Protein 3BK3 (pdb70)

InterPro domains:
  IPR001111 TGF-beta, propeptide [PF00688] (49-267)
  IPR001839 Transforming growth factor-beta, C-terminal [PF00019] (295-395)
  IPR001839 Transforming growth factor-beta, C-terminal [PS51362] (279-396)
  IPR001839 Transforming growth factor-beta, C-terminal [SM00204] (296-396)
  IPR015615 Transforming growth factor-beta-like [PTHR11848] (8-396)
  IPR017948 Transforming growth factor beta, conserved site [PS00250] (314-329)
  IPR029034 Cystine-knot cytokine [G3DSA:2.10.90.10] (288-396)
  IPR029034 Cystine-knot cytokine [SSF57501] (290-396)
  IPR047953 Bone morphogenetic protein 2, TGF-beta-like domain [cd19390] (294-396)

B-factor: mean 56.15, std 5.38, range [15.26, 82.43]

Structure (mmCIF, N/CA/C/O backbone):
data_3BK3
#
_entry.id   3BK3
#
_cell.length_a   83.750
_cell.length_b   83.750
_cell.length_c   139.850
_cell.angle_alpha   90.00
_cell.angle_beta   90.00
_cell.angle_gamma   90.00
#
_symmetry.space_group_name_H-M   'I 41'
#
loop_
_entity.id
_entity.type
_entity.pdbx_description
1 polymer 'Bone morphogenetic protein 2'
2 polymer 'Crossveinless 2'
3 water water
#
loop_
_atom_site.group_PDB
_atom_site.id
_atom_site.type_symbol
_atom_site.label_atom_id
_atom_site.label_alt_id
_atom_site.label_comp_id
_atom_site.label_asym_id
_atom_site.label_entity_id
_atom_site.label_seq_id
_atom_site.pdbx_PDB_ins_code
_atom_site.Cartn_x
_atom_site.Cartn_y
_atom_site.Cartn_z
_atom_site.occupancy
_atom_site.B_iso_or_equiv
_atom_site.auth_seq_id
_atom_site.auth_comp_id
_atom_site.auth_asym_id
_atom_site.auth_atom_id
_atom_site.pdbx_PDB_model_num
ATOM 1 N N . LYS A 1 11 ? 23.679 -9.462 47.447 1.00 68.77 11 LYS A N 1
ATOM 2 C CA . LYS A 1 11 ? 23.639 -7.993 47.770 1.00 69.20 11 LYS A CA 1
ATOM 3 C C . LYS A 1 11 ? 25.002 -7.480 48.251 1.00 68.74 11 LYS A C 1
ATOM 4 O O . LYS A 1 11 ? 25.830 -7.091 47.439 1.00 69.15 11 LYS A O 1
ATOM 6 N N . SER A 1 12 ? 25.250 -7.477 49.557 1.00 68.00 12 SER A N 1
ATOM 7 C CA . SER A 1 12 ? 26.534 -6.972 50.045 1.00 67.11 12 SER A CA 1
ATOM 8 C C . SER A 1 12 ? 27.751 -7.789 49.625 1.00 66.13 12 SER A C 1
ATOM 9 O O . SER A 1 12 ? 27.704 -9.021 49.590 1.00 66.43 12 SER A O 1
ATOM 12 N N . SER A 1 13 ? 28.854 -7.100 49.340 1.00 64.51 13 SER A N 1
ATOM 13 C CA . SER A 1 13 ? 30.038 -7.737 48.743 1.00 62.91 13 SER A CA 1
ATOM 14 C C . SER A 1 13 ? 31.094 -8.177 49.749 1.00 61.46 13 SER A C 1
ATOM 15 O O . SER A 1 13 ? 31.165 -7.663 50.842 1.00 61.24 13 SER A O 1
ATOM 18 N N . CYS A 1 14 ? 31.931 -9.126 49.351 1.00 59.96 14 CYS A N 1
ATOM 19 C CA . CYS A 1 14 ? 32.957 -9.694 50.218 1.00 59.19 14 CYS A CA 1
ATOM 20 C C . CYS A 1 14 ? 33.750 -8.647 51.010 1.00 59.16 14 CYS A C 1
ATOM 21 O O . CYS A 1 14 ? 34.156 -7.627 50.483 1.00 59.64 14 CYS A O 1
ATOM 24 N N . LYS A 1 15 ? 33.999 -8.917 52.282 1.00 59.15 15 LYS A N 1
ATOM 25 C CA . LYS A 1 15 ? 34.380 -7.871 53.220 1.00 58.66 15 LYS A CA 1
ATOM 26 C C . LYS A 1 15 ? 34.726 -8.567 54.542 1.00 58.19 15 LYS A C 1
ATOM 27 O O . LYS A 1 15 ? 34.194 -9.627 54.827 1.00 58.40 15 LYS A O 1
ATOM 33 N N . ARG A 1 16 ? 35.621 -7.983 55.337 1.00 57.46 16 ARG A N 1
ATOM 34 C CA . ARG A 1 16 ? 35.856 -8.428 56.704 1.00 56.34 16 ARG A CA 1
ATOM 35 C C . ARG A 1 16 ? 34.766 -7.858 57.614 1.00 55.98 16 ARG A C 1
ATOM 36 O O . ARG A 1 16 ? 34.212 -6.802 57.327 1.00 55.78 16 ARG A O 1
ATOM 44 N N . HIS A 1 17 ? 34.466 -8.557 58.706 1.00 55.56 17 HIS A N 1
ATOM 45 C CA . HIS A 1 17 ? 33.423 -8.150 59.639 1.00 55.47 17 HIS A CA 1
ATOM 46 C C . HIS A 1 17 ? 33.883 -8.368 61.067 1.00 55.23 17 HIS A C 1
ATOM 47 O O . HIS A 1 17 ? 34.624 -9.314 61.334 1.00 55.44 17 HIS A O 1
ATOM 54 N N . PRO A 1 18 ? 33.406 -7.535 62.006 1.00 54.64 18 PRO A N 1
ATOM 55 C CA . PRO A 1 18 ? 33.713 -7.782 63.412 1.00 54.35 18 PRO A CA 1
ATOM 56 C C . PRO A 1 18 ? 33.186 -9.132 63.921 1.00 54.03 18 PRO A C 1
ATOM 57 O O . PRO A 1 18 ? 32.123 -9.612 63.492 1.00 53.81 18 PRO A O 1
ATOM 61 N N . LEU A 1 19 ? 33.952 -9.727 64.829 1.00 53.46 19 LEU A N 1
ATOM 62 C CA . LEU A 1 19 ? 33.511 -10.871 65.599 1.00 52.48 19 LEU A CA 1
ATOM 63 C C . LEU A 1 19 ? 34.437 -11.066 66.786 1.00 52.61 19 LEU A C 1
ATOM 64 O O . LEU A 1 19 ? 35.642 -11.299 66.623 1.00 51.71 19 LEU A O 1
ATOM 69 N N . TYR A 1 20 ? 33.855 -10.999 67.978 1.00 52.30 20 TYR A N 1
ATOM 70 C CA . TYR A 1 20 ? 34.598 -11.299 69.174 1.00 51.97 20 TYR A CA 1
ATOM 71 C C . TYR A 1 20 ? 34.278 -12.721 69.599 1.00 51.70 20 TYR A C 1
ATOM 72 O O . TYR A 1 20 ? 33.122 -13.111 69.675 1.00 52.23 20 TYR A O 1
ATOM 81 N N . VAL A 1 21 ? 35.305 -13.511 69.857 1.00 51.43 21 VAL A N 1
ATOM 82 C CA . VAL A 1 21 ? 35.108 -14.896 70.214 1.00 51.19 21 VAL A CA 1
ATOM 83 C C . VAL A 1 21 ? 35.449 -15.062 71.657 1.00 51.56 21 VAL A C 1
ATOM 84 O O . VAL A 1 21 ? 36.556 -14.706 72.080 1.00 51.78 21 VAL A O 1
ATOM 88 N N . ASP A 1 22 ? 34.507 -15.610 72.418 1.00 51.98 22 ASP A N 1
ATOM 89 C CA . ASP A 1 22 ? 34.656 -15.746 73.876 1.00 52.44 22 ASP A CA 1
ATOM 90 C C . ASP A 1 22 ? 34.798 -17.216 74.269 1.00 52.23 22 ASP A C 1
ATOM 91 O O . ASP A 1 22 ? 33.868 -17.990 74.097 1.00 52.38 22 ASP A O 1
ATOM 96 N N . PHE A 1 23 ? 35.942 -17.605 74.807 1.00 51.98 23 PHE A N 1
ATOM 97 C CA . PHE A 1 23 ? 36.201 -19.024 74.973 1.00 52.32 23 PHE A CA 1
ATOM 98 C C . PHE A 1 23 ? 35.275 -19.783 75.909 1.00 53.39 23 PHE A C 1
ATOM 99 O O . PHE A 1 23 ? 35.024 -20.968 75.700 1.00 53.56 23 PHE A O 1
ATOM 107 N N . SER A 1 24 ? 34.747 -19.115 76.923 1.00 54.58 24 SER A N 1
ATOM 108 C CA . SER A 1 24 ? 33.780 -19.772 77.774 1.00 55.63 24 SER A CA 1
ATOM 109 C C . SER A 1 24 ? 32.569 -20.143 76.997 1.00 56.14 24 SER A C 1
ATOM 110 O O . SER A 1 24 ? 31.944 -21.153 77.280 1.00 56.93 24 SER A O 1
ATOM 113 N N . ASP A 1 25 ? 32.214 -19.313 76.029 1.00 56.82 25 ASP A N 1
ATOM 114 C CA . ASP A 1 25 ? 30.955 -19.489 75.340 1.00 57.41 25 ASP A CA 1
ATOM 115 C C . ASP A 1 25 ? 31.102 -20.623 74.399 1.00 57.69 25 ASP A C 1
ATOM 116 O O . ASP A 1 25 ? 30.135 -21.304 74.080 1.00 58.20 25 ASP A O 1
ATOM 121 N N . VAL A 1 26 ? 32.338 -20.829 73.975 1.00 58.10 26 VAL A N 1
ATOM 122 C CA . VAL A 1 26 ? 32.687 -21.865 73.015 1.00 58.46 26 VAL A CA 1
ATOM 123 C C . VAL A 1 26 ? 33.001 -23.208 73.680 1.00 58.28 26 VAL A C 1
ATOM 124 O O . VAL A 1 26 ? 33.053 -24.235 73.034 1.00 58.26 26 VAL A O 1
ATOM 128 N N . GLY A 1 27 ? 33.191 -23.194 74.984 1.00 58.61 27 GLY A N 1
ATOM 129 C CA . GLY A 1 27 ? 33.407 -24.424 75.720 1.00 59.38 27 GLY A CA 1
ATOM 130 C C . GLY A 1 27 ? 34.869 -24.710 76.013 1.00 59.75 27 GLY A C 1
ATOM 131 O O . GLY A 1 27 ? 35.219 -25.800 76.470 1.00 60.14 27 GLY A O 1
ATOM 132 N N . TRP A 1 28 ? 35.739 -23.742 75.774 1.00 59.50 28 TRP A N 1
ATOM 133 C CA . TRP A 1 28 ? 37.136 -24.044 75.886 1.00 59.56 28 TRP A CA 1
ATOM 134 C C . TRP A 1 28 ? 37.775 -23.543 77.151 1.00 60.32 28 TRP A C 1
ATOM 135 O O . TRP A 1 28 ? 38.916 -23.898 77.428 1.00 61.02 28 TRP A O 1
ATOM 146 N N . ASN A 1 29 ? 37.070 -22.722 77.927 1.00 60.90 29 ASN A N 1
ATOM 147 C CA . ASN A 1 29 ? 37.658 -22.150 79.152 1.00 60.82 29 ASN A CA 1
ATOM 148 C C . ASN A 1 29 ? 38.434 -23.188 79.954 1.00 60.95 29 ASN A C 1
ATOM 149 O O . ASN A 1 29 ? 39.400 -22.857 80.629 1.00 61.70 29 ASN A O 1
ATOM 154 N N . ASP A 1 30 ? 38.029 -24.449 79.868 1.00 60.86 30 ASP A N 1
ATOM 155 C CA . ASP A 1 30 ? 38.615 -25.477 80.717 1.00 60.85 30 ASP A CA 1
ATOM 156 C C . ASP A 1 30 ? 39.997 -25.965 80.283 1.00 60.37 30 ASP A C 1
ATOM 157 O O . ASP A 1 30 ? 40.659 -26.669 81.047 1.00 60.60 30 ASP A O 1
ATOM 162 N N . TRP A 1 31 ? 40.438 -25.630 79.075 1.00 59.66 31 TRP A N 1
ATOM 163 C CA . TRP A 1 31 ? 41.817 -25.964 78.691 1.00 59.41 31 TRP A CA 1
ATOM 164 C C . TRP A 1 31 ? 42.633 -24.744 78.282 1.00 58.63 31 TRP A C 1
ATOM 165 O O . TRP A 1 31 ? 43.850 -24.791 78.218 1.00 58.76 31 TRP A O 1
ATOM 176 N N . ILE A 1 32 ? 41.957 -23.644 78.025 1.00 57.82 32 ILE A N 1
ATOM 177 C CA . ILE A 1 32 ? 42.644 -22.417 77.718 1.00 57.12 32 ILE A CA 1
ATOM 178 C C . ILE A 1 32 ? 42.527 -21.534 78.933 1.00 56.81 32 ILE A C 1
ATOM 179 O O . ILE A 1 32 ? 41.442 -21.114 79.299 1.00 56.99 32 ILE A O 1
ATOM 184 N N . VAL A 1 33 ? 43.646 -21.254 79.571 1.00 56.36 33 VAL A N 1
ATOM 185 C CA . VAL A 1 33 ? 43.603 -20.462 80.774 1.00 55.84 33 VAL A CA 1
ATOM 186 C C . VAL A 1 33 ? 43.642 -18.972 80.428 1.00 55.35 33 VAL A C 1
ATOM 187 O O . VAL A 1 33 ? 43.171 -18.150 81.189 1.00 54.94 33 VAL A O 1
ATOM 191 N N . ALA A 1 34 ? 44.177 -18.634 79.261 1.00 55.09 34 ALA A N 1
ATOM 192 C CA . ALA A 1 34 ? 44.283 -17.243 78.844 1.00 54.84 34 ALA A CA 1
ATOM 193 C C . ALA A 1 34 ? 44.616 -17.193 77.382 1.00 54.78 34 ALA A C 1
ATOM 194 O O . ALA A 1 34 ? 45.424 -17.989 76.932 1.00 54.80 34 ALA A O 1
ATOM 196 N N . PRO A 1 35 ? 44.032 -16.239 76.636 1.00 54.81 35 PRO A N 1
ATOM 197 C CA . PRO A 1 35 ? 43.136 -15.160 77.041 1.00 54.92 35 PRO A CA 1
ATOM 198 C C . PRO A 1 35 ? 41.727 -15.667 77.242 1.00 55.02 35 PRO A C 1
ATOM 199 O O . PRO A 1 35 ? 41.430 -16.808 76.888 1.00 55.80 35 PRO A O 1
ATOM 203 N N . PRO A 1 36 ? 40.849 -14.833 77.814 1.00 54.67 36 PRO A N 1
ATOM 204 C CA . PRO A 1 36 ? 39.472 -15.285 77.972 1.00 54.38 36 PRO A CA 1
ATOM 205 C C . PRO A 1 36 ? 38.720 -15.282 76.639 1.00 54.47 36 PRO A C 1
ATOM 206 O O . PRO A 1 36 ? 37.635 -15.858 76.559 1.00 54.94 36 PRO A O 1
ATOM 210 N N . GLY A 1 37 ? 39.297 -14.637 75.620 1.00 54.14 37 GLY A N 1
ATOM 211 C CA . GLY A 1 37 ? 38.708 -14.536 74.286 1.00 54.11 37 GLY A CA 1
ATOM 212 C C . GLY A 1 37 ? 39.562 -13.659 73.379 1.00 54.55 37 GLY A C 1
ATOM 213 O O . GLY A 1 37 ? 40.668 -13.256 73.757 1.00 54.71 37 GLY A O 1
ATOM 214 N N . TYR A 1 38 ? 39.073 -13.360 72.175 1.00 54.53 38 TYR A N 1
ATOM 215 C CA . TYR A 1 38 ? 39.797 -12.461 71.265 1.00 54.34 38 TYR A CA 1
ATOM 216 C C . TYR A 1 38 ? 38.966 -12.099 70.032 1.00 54.57 38 TYR A C 1
ATOM 217 O O . TYR A 1 38 ? 37.985 -12.751 69.711 1.00 55.24 38 TYR A O 1
ATOM 226 N N . HIS A 1 39 ? 39.395 -11.055 69.337 1.00 54.65 39 HIS A N 1
ATOM 227 C CA . HIS A 1 39 ? 38.750 -10.566 68.144 1.00 54.04 39 HIS A CA 1
ATOM 228 C C . HIS A 1 39 ? 39.226 -11.335 66.932 1.00 54.14 39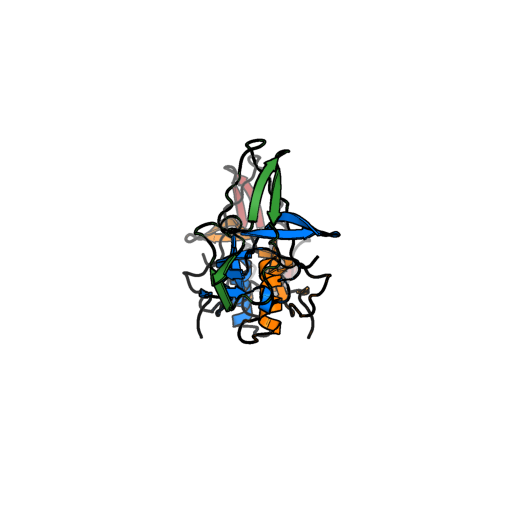 HIS A C 1
ATOM 229 O O . HIS A 1 39 ? 40.236 -11.006 66.340 1.00 54.75 39 HIS A O 1
ATOM 236 N N . ALA A 1 40 ? 38.463 -12.341 66.541 1.00 54.33 40 ALA A N 1
ATOM 237 C CA . ALA A 1 40 ? 38.797 -13.146 65.386 1.00 53.97 40 ALA A CA 1
ATOM 238 C C . ALA A 1 40 ? 38.395 -12.497 64.086 1.00 53.77 40 ALA A C 1
ATOM 239 O O . ALA A 1 40 ? 38.996 -12.772 63.061 1.00 54.03 40 ALA A O 1
ATOM 241 N N . MET A 1 41 ? 37.347 -11.679 64.106 1.00 53.40 41 MET A N 1
ATOM 242 C CA . MET A 1 41 ? 36.754 -11.196 62.863 1.00 52.92 41 MET A CA 1
ATOM 243 C C . MET A 1 41 ? 36.353 -12.364 61.942 1.00 53.29 41 MET A C 1
ATOM 244 O O . MET A 1 41 ? 36.678 -13.525 62.200 1.00 53.50 41 MET A O 1
ATOM 249 N N . TYR A 1 42 ? 35.620 -12.057 60.877 1.00 53.69 42 TYR A N 1
ATOM 250 C CA . TYR A 1 42 ? 35.314 -13.046 59.851 1.00 53.63 42 TYR A CA 1
ATOM 251 C C . TYR A 1 42 ? 35.006 -12.412 58.504 1.00 54.92 42 TYR A C 1
ATOM 252 O O . TYR A 1 42 ? 34.951 -11.189 58.379 1.00 55.62 42 TYR A O 1
ATOM 261 N N . CYS A 1 43 ? 34.824 -13.261 57.500 1.00 55.74 43 CYS A N 1
ATOM 262 C CA . CYS A 1 43 ? 34.634 -12.827 56.147 1.00 56.37 43 CYS A CA 1
ATOM 263 C C . CYS A 1 43 ? 33.246 -13.204 55.712 1.00 57.74 43 CYS A C 1
ATOM 264 O O . CYS A 1 43 ? 32.786 -14.323 55.942 1.00 57.95 43 CYS A O 1
ATOM 267 N N . HIS A 1 44 ? 32.576 -12.254 55.075 1.00 59.31 44 HIS A N 1
ATOM 268 C CA . HIS A 1 44 ? 31.300 -12.504 54.482 1.00 60.07 44 HIS A CA 1
ATOM 269 C C . HIS A 1 44 ? 31.012 -11.525 53.348 1.00 59.90 44 HIS A C 1
ATOM 270 O O . HIS A 1 44 ? 31.451 -10.370 53.369 1.00 59.30 44 HIS A O 1
ATOM 277 N N . GLY A 1 45 ? 30.260 -12.013 52.359 1.00 59.69 45 GLY A N 1
ATOM 278 C CA . GLY A 1 45 ? 29.760 -11.193 51.261 1.00 59.07 45 GLY A CA 1
ATOM 279 C C . GLY A 1 45 ? 29.871 -11.882 49.916 1.00 58.67 45 GLY A C 1
ATOM 280 O O . GLY A 1 45 ? 30.560 -12.875 49.767 1.00 58.24 45 GLY A O 1
ATOM 281 N N . GLU A 1 46 ? 29.206 -11.332 48.919 1.00 58.76 46 GLU A N 1
ATOM 282 C CA . GLU A 1 46 ? 29.133 -11.992 47.631 1.00 59.10 46 GLU A CA 1
ATOM 283 C C . GLU A 1 46 ? 30.428 -11.779 46.884 1.00 58.87 46 GLU A C 1
ATOM 284 O O . GLU A 1 46 ? 31.111 -10.794 47.129 1.00 59.22 46 GLU A O 1
ATOM 290 N N . CYS A 1 47 ? 30.781 -12.725 46.014 1.00 58.45 47 CYS A N 1
ATOM 291 C CA . CYS A 1 47 ? 31.853 -12.539 45.038 1.00 57.67 47 CYS A CA 1
ATOM 292 C C . CYS A 1 47 ? 31.156 -12.417 43.686 1.00 57.03 47 CYS A C 1
ATOM 293 O O . CYS A 1 47 ? 30.719 -13.416 43.122 1.00 57.64 47 CYS A O 1
ATOM 296 N N . PRO A 1 48 ? 31.002 -11.180 43.190 1.00 55.95 48 PRO A N 1
ATOM 297 C CA . PRO A 1 48 ? 29.966 -10.927 42.222 1.00 55.05 48 PRO A CA 1
ATOM 298 C C . PRO A 1 48 ? 30.386 -11.057 40.787 1.00 54.63 48 PRO A C 1
ATOM 299 O O . PRO A 1 48 ? 31.555 -11.296 40.470 1.00 54.57 48 PRO A O 1
ATOM 303 N N . PHE A 1 49 ? 29.388 -10.911 39.928 1.00 53.90 49 PHE A N 1
ATOM 304 C CA . PHE A 1 49 ? 29.614 -10.766 38.529 1.00 52.99 49 PHE A CA 1
ATOM 305 C C . PHE A 1 49 ? 28.715 -9.662 38.083 1.00 52.69 49 PHE A C 1
ATOM 306 O O . PHE A 1 49 ? 27.527 -9.718 38.328 1.00 53.31 49 PHE A O 1
ATOM 314 N N . PRO A 1 50 ? 29.263 -8.642 37.429 1.00 52.31 50 PRO A N 1
ATOM 315 C CA . PRO A 1 50 ? 30.640 -8.372 37.055 1.00 52.49 50 PRO A CA 1
ATOM 316 C C . PRO A 1 50 ? 31.638 -8.466 38.198 1.00 52.93 50 PRO A C 1
ATOM 317 O O . PRO A 1 50 ? 31.318 -8.155 39.340 1.00 52.88 50 PRO A O 1
ATOM 321 N N . LEU A 1 51 ? 32.854 -8.888 37.886 1.00 53.66 51 LEU A N 1
ATOM 322 C CA . LEU A 1 51 ? 33.888 -8.876 38.887 1.00 53.97 51 LEU A CA 1
ATOM 323 C C . LEU A 1 51 ? 33.970 -7.482 39.433 1.00 54.56 51 LEU A C 1
ATOM 324 O O . LEU A 1 51 ? 33.672 -6.506 38.727 1.00 54.26 51 LEU A O 1
ATOM 329 N N . ALA A 1 52 ? 34.375 -7.399 40.698 1.00 55.47 52 ALA A N 1
ATOM 330 C CA . ALA A 1 52 ? 34.620 -6.122 41.353 1.00 56.06 52 ALA A CA 1
ATOM 331 C C . ALA A 1 52 ? 36.109 -5.890 41.385 1.00 56.64 52 ALA A C 1
ATOM 332 O O . ALA A 1 52 ? 36.834 -6.655 42.009 1.00 56.73 52 ALA A O 1
ATOM 334 N N . ASP A 1 53 ? 36.558 -4.825 40.733 1.00 57.21 53 ASP A N 1
ATOM 335 C CA . ASP A 1 53 ? 37.973 -4.559 40.631 1.00 57.75 53 ASP A CA 1
ATOM 336 C C . ASP A 1 53 ? 38.702 -4.573 41.969 1.00 57.63 53 ASP A C 1
ATOM 337 O O . ASP A 1 53 ? 39.835 -5.022 42.038 1.00 58.11 53 ASP A O 1
ATOM 342 N N . HIS A 1 54 ? 38.067 -4.099 43.034 1.00 57.12 54 HIS A N 1
ATOM 343 C CA . HIS A 1 54 ? 38.764 -3.981 44.311 1.00 57.07 54 HIS A CA 1
ATOM 344 C C . HIS A 1 54 ? 38.936 -5.292 45.096 1.00 56.88 54 HIS A C 1
ATOM 345 O O . HIS A 1 54 ? 39.574 -5.309 46.150 1.00 57.36 54 HIS A O 1
ATOM 352 N N . LEU A 1 55 ? 38.371 -6.384 44.609 1.00 56.09 55 LEU A N 1
ATOM 353 C CA . LEU A 1 55 ? 38.369 -7.613 45.374 1.00 55.27 55 LEU A CA 1
ATOM 354 C C . LEU A 1 55 ? 39.513 -8.512 44.951 1.00 55.11 55 LEU A C 1
ATOM 355 O O . LEU A 1 55 ? 39.795 -8.628 43.777 1.00 55.33 55 LEU A O 1
ATOM 360 N N . ASN A 1 56 ? 40.146 -9.172 45.910 1.00 55.01 56 ASN A N 1
ATOM 361 C CA . ASN A 1 56 ? 41.247 -10.092 45.651 1.00 54.90 56 ASN A CA 1
ATOM 362 C C . ASN A 1 56 ? 40.728 -11.465 45.237 1.00 54.83 56 ASN A C 1
ATOM 363 O O . ASN A 1 56 ? 40.102 -12.143 46.038 1.00 55.68 56 ASN A O 1
ATOM 368 N N . SER A 1 57 ? 40.969 -11.901 44.006 1.00 54.24 57 SER A N 1
ATOM 369 C CA . SER A 1 57 ? 40.518 -13.232 43.606 1.00 53.78 57 SER A CA 1
ATOM 370 C C . SER A 1 57 ? 41.581 -13.979 42.847 1.00 52.98 57 SER A C 1
ATOM 371 O O . SER A 1 57 ? 42.238 -13.414 42.022 1.00 53.16 57 SER A O 1
ATOM 374 N N . THR A 1 58 ? 41.728 -15.268 43.096 1.00 52.60 58 THR A N 1
ATOM 375 C CA . THR A 1 58 ? 42.659 -16.073 42.333 1.00 52.10 58 THR A CA 1
ATOM 376 C C . THR A 1 58 ? 42.128 -16.242 40.927 1.00 51.91 58 THR A C 1
ATOM 377 O O . THR A 1 58 ? 40.936 -16.048 40.672 1.00 51.99 58 THR A O 1
ATOM 381 N N . ASN A 1 59 ? 43.006 -16.620 40.013 1.00 51.22 59 ASN A N 1
ATOM 382 C CA . ASN A 1 59 ? 42.574 -16.932 38.679 1.00 50.85 59 ASN A CA 1
ATOM 383 C C . ASN A 1 59 ? 41.407 -17.906 38.741 1.00 51.07 59 ASN A C 1
ATOM 384 O O . ASN A 1 59 ? 40.295 -17.646 38.216 1.00 51.01 59 ASN A O 1
ATOM 389 N N . HIS A 1 60 ? 41.628 -19.025 39.415 1.00 50.50 60 HIS A N 1
ATOM 390 C CA . HIS A 1 60 ? 40.561 -19.987 39.467 1.00 49.97 60 HIS A CA 1
ATOM 391 C C . HIS A 1 60 ? 39.249 -19.341 39.874 1.00 49.56 60 HIS A C 1
ATOM 392 O O . HIS A 1 60 ? 38.213 -19.694 39.344 1.00 50.51 60 HIS A O 1
ATOM 399 N N . ALA A 1 61 ? 39.276 -18.400 40.811 1.00 49.23 61 ALA A N 1
ATOM 400 C CA . ALA A 1 61 ? 38.030 -17.790 41.300 1.00 48.84 61 ALA A CA 1
ATOM 401 C C . ALA A 1 61 ? 37.362 -17.026 40.189 1.00 49.17 61 ALA A C 1
ATOM 402 O O . ALA A 1 61 ? 36.138 -17.037 40.082 1.00 49.43 61 ALA A O 1
ATOM 404 N N . ILE A 1 62 ? 38.173 -16.350 39.370 1.00 48.45 62 ILE A N 1
ATOM 405 C CA . ILE A 1 62 ? 37.661 -15.602 38.257 1.00 47.43 62 ILE A CA 1
ATOM 406 C C . ILE A 1 62 ? 37.062 -16.592 37.286 1.00 47.81 62 ILE A C 1
ATOM 407 O O . ILE A 1 62 ? 35.909 -16.469 36.883 1.00 48.35 62 ILE A O 1
ATOM 412 N N . VAL A 1 63 ? 37.812 -17.612 36.930 1.00 47.79 63 VAL A N 1
ATOM 413 C CA . VAL A 1 63 ? 37.230 -18.587 36.035 1.00 47.95 63 VAL A CA 1
ATOM 414 C C . VAL A 1 63 ? 35.903 -19.056 36.620 1.00 48.70 63 VAL A C 1
ATOM 415 O O . VAL A 1 63 ? 34.906 -19.142 35.929 1.00 49.31 63 VAL A O 1
ATOM 419 N N . GLN A 1 64 ? 35.865 -19.356 37.903 1.00 49.55 64 GLN A N 1
ATOM 420 C CA . GLN A 1 64 ? 34.665 -19.967 38.417 1.00 50.63 64 GLN A CA 1
ATOM 421 C C . GLN A 1 64 ? 33.486 -18.991 38.430 1.00 50.81 64 GLN A C 1
ATOM 422 O O . GLN A 1 64 ? 32.352 -19.397 38.225 1.00 51.91 64 GLN A O 1
ATOM 428 N N . THR A 1 65 ? 33.749 -17.712 38.643 1.00 49.99 65 THR A N 1
ATOM 429 C CA . THR A 1 65 ? 32.710 -16.714 38.578 1.00 49.95 65 THR A CA 1
ATOM 430 C C . THR A 1 65 ? 32.055 -16.716 37.201 1.00 50.21 65 THR A C 1
ATOM 431 O O . THR A 1 65 ? 30.829 -16.710 37.059 1.00 50.39 65 THR A O 1
ATOM 435 N N . LEU A 1 66 ? 32.890 -16.726 36.176 1.00 50.68 66 LEU A N 1
ATOM 436 C CA . LEU A 1 66 ? 32.404 -16.795 34.803 1.00 50.56 66 LEU A CA 1
ATOM 437 C C . LEU A 1 66 ? 31.596 -18.018 34.522 1.00 50.43 66 LEU A C 1
ATOM 438 O O . LEU A 1 66 ? 30.571 -17.914 33.885 1.00 50.92 66 LEU A O 1
ATOM 443 N N . VAL A 1 67 ? 32.027 -19.173 35.015 1.00 50.44 67 VAL A N 1
ATOM 444 C CA . VAL A 1 67 ? 31.257 -20.390 34.791 1.00 50.57 67 VAL A CA 1
ATOM 445 C C . VAL A 1 67 ? 29.910 -20.304 35.454 1.00 50.88 67 VAL A C 1
ATOM 446 O O . VAL A 1 67 ? 28.915 -20.777 34.929 1.00 50.88 67 VAL A O 1
ATOM 450 N N . ASN A 1 68 ? 29.890 -19.684 36.618 1.00 51.40 68 ASN A N 1
ATOM 451 C CA . ASN A 1 68 ? 28.681 -19.568 37.386 1.00 51.82 68 ASN A CA 1
ATOM 452 C C . ASN A 1 68 ? 27.675 -18.726 36.670 1.00 51.85 68 ASN A C 1
ATOM 453 O O . ASN A 1 68 ? 26.467 -18.877 36.867 1.00 52.24 68 ASN A O 1
ATOM 458 N N . SER A 1 69 ? 28.177 -17.812 35.859 1.00 52.17 69 SER A N 1
ATOM 459 C CA . SER A 1 69 ? 27.336 -16.790 35.283 1.00 52.77 69 SER A CA 1
ATOM 460 C C . SER A 1 69 ? 26.464 -17.397 34.224 1.00 53.54 69 SER A C 1
ATOM 461 O O . SER A 1 69 ? 25.448 -16.826 33.871 1.00 53.90 69 SER A O 1
ATOM 464 N N . VAL A 1 70 ? 26.878 -18.554 33.705 1.00 54.44 70 VAL A N 1
ATOM 465 C CA . VAL A 1 70 ? 26.070 -19.311 32.755 1.00 54.75 70 VAL A CA 1
ATOM 466 C C . VAL A 1 70 ? 25.649 -20.702 33.241 1.00 55.32 70 VAL A C 1
ATOM 467 O O . VAL A 1 70 ? 24.666 -21.228 32.764 1.00 56.76 70 VAL A O 1
ATOM 471 N N . ASN A 1 71 ? 26.371 -21.325 34.160 1.00 55.39 71 ASN A N 1
ATOM 472 C CA . ASN A 1 71 ? 25.890 -22.592 34.702 1.00 55.75 7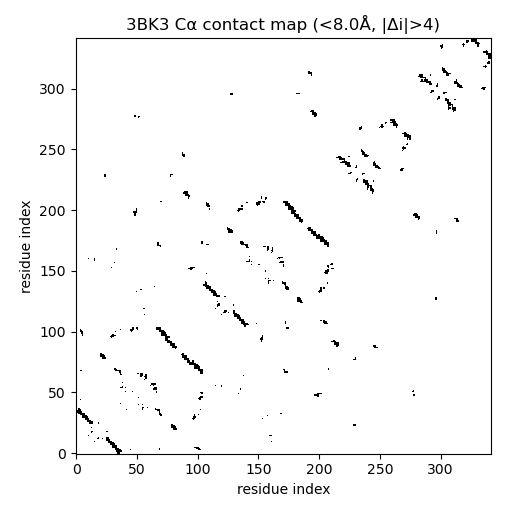1 ASN A CA 1
ATOM 473 C C . ASN A 1 71 ? 25.713 -22.529 36.193 1.00 56.22 71 ASN A C 1
ATOM 474 O O . ASN A 1 71 ? 26.655 -22.765 36.927 1.00 56.67 71 ASN A O 1
ATOM 479 N N . SER A 1 72 ? 24.523 -22.228 36.670 1.00 56.66 72 SER A N 1
ATOM 480 C CA . SER A 1 72 ? 24.447 -21.825 38.060 1.00 57.11 72 SER A CA 1
ATOM 481 C C . SER A 1 72 ? 24.413 -22.995 39.011 1.00 57.37 72 SER A C 1
ATOM 482 O O . SER A 1 72 ? 24.156 -22.800 40.185 1.00 57.85 72 SER A O 1
ATOM 485 N N . LYS A 1 73 ? 24.642 -24.213 38.527 1.00 57.12 73 LYS A N 1
ATOM 486 C CA . LYS A 1 73 ? 24.836 -25.330 39.435 1.00 56.22 73 LYS A CA 1
ATOM 487 C C . LYS A 1 73 ? 26.293 -25.345 39.864 1.00 56.34 73 LYS A C 1
ATOM 488 O O . LYS A 1 73 ? 26.709 -26.202 40.621 1.00 57.32 73 LYS A O 1
ATOM 494 N N . ILE A 1 74 ? 27.076 -24.413 39.351 1.00 55.81 74 ILE A N 1
ATOM 495 C CA . ILE A 1 74 ? 28.433 -24.221 39.797 1.00 56.10 74 ILE A CA 1
ATOM 496 C C . ILE A 1 74 ? 28.459 -22.934 40.653 1.00 56.78 74 ILE A C 1
ATOM 497 O O . ILE A 1 74 ? 28.143 -21.833 40.174 1.00 57.11 74 ILE A O 1
ATOM 502 N N . PRO A 1 75 ? 28.833 -23.061 41.928 1.00 56.71 75 PRO A N 1
ATOM 503 C CA . PRO A 1 75 ? 28.711 -21.944 42.863 1.00 56.50 75 PRO A CA 1
ATOM 504 C C . PRO A 1 75 ? 29.635 -20.777 42.549 1.00 56.75 75 PRO A C 1
ATOM 505 O O . PRO A 1 75 ? 30.660 -20.958 41.907 1.00 57.00 75 PRO A O 1
ATOM 509 N N . LYS A 1 76 ? 29.275 -19.582 43.005 1.00 57.08 76 LYS A N 1
ATOM 510 C CA . LYS A 1 76 ? 30.169 -18.445 42.903 1.00 57.17 76 LYS A CA 1
ATOM 511 C C . LYS A 1 76 ? 31.360 -18.723 43.783 1.00 56.80 76 LYS A C 1
ATOM 512 O O . LYS A 1 76 ? 31.324 -19.602 44.606 1.00 57.54 76 LYS A O 1
ATOM 518 N N . ALA A 1 77 ? 32.422 -17.962 43.635 1.00 56.45 77 ALA A N 1
ATOM 519 C CA . ALA A 1 77 ? 33.548 -18.155 44.503 1.00 56.29 77 ALA A CA 1
ATOM 520 C C . ALA A 1 77 ? 33.156 -17.746 45.914 1.00 56.08 77 ALA A C 1
ATOM 521 O O . ALA A 1 77 ? 32.242 -16.970 46.130 1.00 55.94 77 ALA A O 1
ATOM 523 N N . CYS A 1 78 ? 33.870 -18.271 46.881 1.00 56.18 78 CYS A N 1
ATOM 524 C CA . CYS A 1 78 ? 33.520 -18.035 48.242 1.00 56.33 78 CYS A CA 1
ATOM 525 C C . CYS A 1 78 ? 34.355 -16.931 48.839 1.00 55.87 78 CYS A C 1
ATOM 526 O O . CYS A 1 78 ? 35.513 -16.804 48.485 1.00 56.50 78 CYS A O 1
ATOM 529 N N . CYS A 1 79 ? 33.784 -16.142 49.744 1.00 55.38 79 CYS A N 1
ATOM 530 C CA . CYS A 1 79 ? 34.525 -15.083 50.418 1.00 54.98 79 CYS A CA 1
ATOM 531 C C . CYS A 1 79 ? 35.153 -15.626 51.689 1.00 55.10 79 CYS A C 1
ATOM 532 O O . CYS A 1 79 ? 34.457 -15.958 52.637 1.00 55.90 79 CYS A O 1
ATOM 535 N N . VAL A 1 80 ? 36.469 -15.739 51.728 1.00 54.66 80 VAL A N 1
ATOM 536 C CA . VAL A 1 80 ? 37.111 -16.392 52.845 1.00 54.19 80 VAL A CA 1
ATOM 537 C C . VAL A 1 80 ? 38.318 -15.586 53.288 1.00 55.06 80 VAL A C 1
ATOM 538 O O . VAL A 1 80 ? 38.781 -14.685 52.582 1.00 55.52 80 VAL A O 1
ATOM 542 N N . PRO A 1 81 ? 38.859 -15.909 54.461 1.00 55.35 81 PRO A N 1
ATOM 543 C CA . PRO A 1 81 ? 40.060 -15.243 54.918 1.00 55.66 81 PRO A CA 1
ATOM 544 C C . PRO A 1 81 ? 41.233 -15.509 54.005 1.00 55.94 81 PRO A C 1
ATOM 545 O O . PRO A 1 81 ? 41.437 -16.626 53.572 1.00 55.76 81 PRO A O 1
ATOM 549 N N . THR A 1 82 ? 42.040 -14.476 53.818 1.00 56.56 82 THR A N 1
ATOM 550 C CA . THR A 1 82 ? 43.025 -14.395 52.784 1.00 56.93 82 THR A CA 1
ATOM 551 C C . THR A 1 82 ? 44.392 -13.912 53.335 1.00 58.04 82 THR A C 1
ATOM 552 O O . THR A 1 82 ? 45.459 -14.221 52.790 1.00 58.46 82 THR A O 1
ATOM 556 N N . GLU A 1 83 ? 44.351 -13.159 54.425 1.00 58.37 83 GLU A N 1
ATOM 557 C CA . GLU A 1 83 ? 45.514 -12.935 55.255 1.00 58.83 83 GLU A CA 1
ATOM 558 C C . GLU A 1 83 ? 45.065 -13.129 56.690 1.00 58.51 83 GLU A C 1
ATOM 559 O O . GLU A 1 83 ? 44.087 -12.532 57.114 1.00 58.44 83 GLU A O 1
ATOM 565 N N . LEU A 1 84 ? 45.767 -13.974 57.433 1.00 58.23 84 LEU A N 1
ATOM 566 C CA . LEU A 1 84 ? 45.449 -14.206 58.832 1.00 57.79 84 LEU A CA 1
ATOM 567 C C . LEU A 1 84 ? 46.648 -13.877 59.682 1.00 57.84 84 LEU A C 1
ATOM 568 O O . LEU A 1 84 ? 47.751 -13.735 59.161 1.00 58.68 84 LEU A O 1
ATOM 573 N N . SER A 1 85 ? 46.455 -13.757 60.987 1.00 57.41 85 SER A N 1
ATOM 574 C CA . SER A 1 85 ? 47.588 -13.609 61.876 1.00 57.36 85 SER A CA 1
ATOM 575 C C . SER A 1 85 ? 47.430 -14.509 63.114 1.00 57.14 85 SER A C 1
ATOM 576 O O . SER A 1 85 ? 46.342 -15.016 63.371 1.00 57.42 85 SER A O 1
ATOM 579 N N . ALA A 1 86 ? 48.516 -14.698 63.868 1.00 56.79 86 ALA A N 1
ATOM 580 C CA . ALA A 1 86 ? 48.569 -15.595 65.028 1.00 56.17 86 ALA A CA 1
ATOM 581 C C . ALA A 1 86 ? 48.223 -14.935 66.354 1.00 56.07 86 ALA A C 1
ATOM 582 O O . ALA A 1 86 ? 48.311 -13.721 66.491 1.00 56.53 86 ALA A O 1
ATOM 584 N N . ILE A 1 87 ? 47.838 -15.731 67.347 1.00 55.68 87 ILE A N 1
ATOM 585 C CA . ILE A 1 87 ? 47.812 -15.218 68.717 1.00 55.08 87 ILE A CA 1
ATOM 586 C C . ILE A 1 87 ? 48.416 -16.243 69.647 1.00 55.28 87 ILE A C 1
ATOM 587 O O . ILE A 1 87 ? 48.505 -17.419 69.280 1.00 55.41 87 ILE A O 1
ATOM 592 N N . SER A 1 88 ? 48.836 -15.792 70.836 1.00 54.87 88 SER A N 1
ATOM 593 C CA . SER A 1 88 ? 49.340 -16.683 71.874 1.00 54.70 88 SER A CA 1
ATOM 594 C C . SER A 1 88 ? 48.228 -17.105 72.804 1.00 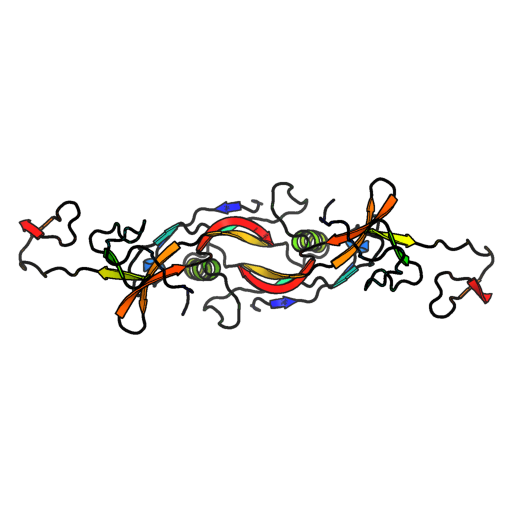54.12 88 SER A C 1
ATOM 595 O O . SER A 1 88 ? 47.369 -16.295 73.174 1.00 54.39 88 SER A O 1
ATOM 598 N N . MET A 1 89 ? 48.247 -18.364 73.206 1.00 53.29 89 MET A N 1
ATOM 599 C CA . MET A 1 89 ? 47.302 -18.812 74.200 1.00 52.48 89 MET A CA 1
ATOM 600 C C . MET A 1 89 ? 48.040 -19.629 75.261 1.00 53.86 89 MET A C 1
ATOM 601 O O . MET A 1 89 ? 49.076 -20.220 74.992 1.00 54.21 89 MET A O 1
ATOM 606 N N . LEU A 1 90 ? 47.512 -19.652 76.474 1.00 54.51 90 LEU A N 1
ATOM 607 C CA . LEU A 1 90 ? 48.105 -20.418 77.546 1.00 55.27 90 LEU A CA 1
ATOM 608 C C . LEU A 1 90 ? 47.149 -21.545 77.896 1.00 56.17 90 LEU A C 1
ATOM 609 O O . LEU A 1 90 ? 46.077 -21.288 78.460 1.00 56.51 90 LEU A O 1
ATOM 614 N N . MET A 1 91 ? 47.535 -22.782 77.567 1.00 56.91 91 MET A N 1
ATOM 615 C CA . MET A 1 91 ? 46.643 -23.949 77.639 1.00 57.60 91 MET A CA 1
ATOM 616 C C . MET A 1 91 ? 47.119 -25.016 78.617 1.00 58.00 91 MET A C 1
ATOM 617 O O . MET A 1 91 ? 48.269 -24.992 79.025 1.00 58.05 91 MET A O 1
ATOM 622 N N . LEU A 1 92 ? 46.232 -25.948 78.983 1.00 59.03 92 LEU A N 1
ATOM 623 C CA . LEU A 1 92 ? 46.585 -27.110 79.839 1.00 60.04 92 LEU A CA 1
ATOM 624 C C . LEU A 1 92 ? 46.763 -28.442 79.072 1.00 61.19 92 LEU A C 1
ATOM 625 O O . LEU A 1 92 ? 45.822 -28.971 78.479 1.00 61.45 92 LEU A O 1
ATOM 630 N N . ASP A 1 93 ? 47.974 -28.990 79.114 1.00 62.56 93 ASP A N 1
ATOM 631 C CA . ASP A 1 93 ? 48.322 -30.210 78.383 1.00 63.65 93 ASP A CA 1
ATOM 632 C C . ASP A 1 93 ? 47.662 -31.444 78.984 1.00 64.60 93 ASP A C 1
ATOM 633 O O . ASP A 1 93 ? 46.931 -31.349 79.975 1.00 64.57 93 ASP A O 1
ATOM 638 N N . GLU A 1 94 ? 47.955 -32.599 78.382 1.00 65.78 94 GLU A N 1
ATOM 639 C CA . GLU A 1 94 ? 47.584 -33.908 78.920 1.00 66.81 94 GLU A CA 1
ATOM 640 C C . GLU A 1 94 ? 47.322 -33.875 80.427 1.00 67.14 94 GLU A C 1
ATOM 641 O O . GLU A 1 94 ? 46.202 -34.139 80.867 1.00 67.33 94 GLU A O 1
ATOM 647 N N . ASN A 1 95 ? 48.344 -33.546 81.220 1.00 67.32 95 ASN A N 1
ATOM 648 C CA . ASN A 1 95 ? 48.203 -33.643 82.672 1.00 67.57 95 ASN A CA 1
ATOM 649 C C . ASN A 1 95 ? 48.475 -32.398 83.503 1.00 67.50 95 ASN A C 1
ATOM 650 O O . ASN A 1 95 ? 49.251 -32.443 84.480 1.00 67.35 95 ASN A O 1
ATOM 655 N N . GLU A 1 96 ? 47.808 -31.302 83.117 1.00 67.23 96 GLU A N 1
ATOM 656 C CA . GLU A 1 96 ? 47.689 -30.061 83.920 1.00 67.01 96 GLU A CA 1
ATOM 657 C C . GLU A 1 96 ? 48.886 -29.111 83.843 1.00 65.93 96 GLU A C 1
ATOM 658 O O . GLU A 1 96 ? 48.987 -28.176 84.642 1.00 65.61 96 GLU A O 1
ATOM 664 N N . LYS A 1 97 ? 49.794 -29.351 82.905 1.00 64.81 97 LYS A N 1
ATOM 665 C CA . LYS A 1 97 ? 50.949 -28.476 82.762 1.00 63.98 97 LYS A CA 1
ATOM 666 C C . LYS A 1 97 ? 50.610 -27.292 81.880 1.00 62.78 97 LYS A C 1
ATOM 667 O O . LYS A 1 97 ? 50.343 -27.447 80.683 1.00 62.73 97 LYS A O 1
ATOM 673 N N . VAL A 1 98 ? 50.610 -26.112 82.490 1.00 61.01 98 VAL A N 1
ATOM 674 C CA . VAL A 1 98 ? 50.417 -24.873 81.772 1.00 59.31 98 VAL A CA 1
ATOM 675 C C . VAL A 1 98 ? 51.541 -24.680 80.751 1.00 58.03 98 VAL A C 1
ATOM 676 O O . VAL A 1 98 ? 52.718 -24.669 81.105 1.00 57.40 98 VAL A O 1
ATOM 680 N N . VAL A 1 99 ? 51.175 -24.553 79.479 1.00 56.62 99 VAL A N 1
ATOM 681 C CA . VAL A 1 99 ? 52.171 -24.398 78.419 1.00 55.65 99 VAL A CA 1
ATOM 682 C C . VAL A 1 99 ? 51.711 -23.344 77.416 1.00 54.75 99 VAL A C 1
ATOM 683 O O . VAL A 1 99 ? 50.532 -23.227 77.146 1.00 54.92 99 VAL A O 1
ATOM 687 N N . LEU A 1 100 ? 52.651 -22.564 76.891 1.00 53.92 100 LEU A N 1
ATOM 688 C CA . LEU A 1 100 ? 52.342 -21.440 76.022 1.00 52.76 100 LEU A CA 1
ATOM 689 C C . LEU A 1 100 ? 52.674 -21.747 74.580 1.00 52.35 100 LEU A C 1
ATOM 690 O O . LEU A 1 100 ? 53.777 -22.149 74.252 1.00 51.59 100 LEU A O 1
ATOM 695 N N . LYS A 1 101 ? 51.698 -21.527 73.715 1.00 52.61 101 LYS A N 1
ATOM 696 C CA . LYS A 1 101 ? 51.813 -21.886 72.322 1.00 52.76 101 LYS A CA 1
ATOM 697 C C . LYS A 1 101 ? 51.330 -20.740 71.445 1.00 52.82 101 LYS A C 1
ATOM 698 O O . LYS A 1 101 ? 50.508 -19.927 71.866 1.00 52.65 101 LYS A O 1
ATOM 704 N N . ASN A 1 102 ? 51.875 -20.658 70.236 1.00 53.05 102 ASN A N 1
ATOM 705 C CA . ASN A 1 102 ? 51.373 -19.720 69.254 1.00 53.37 102 ASN A CA 1
ATOM 706 C C . ASN A 1 102 ? 50.482 -20.454 68.300 1.00 53.40 102 ASN A C 1
ATOM 707 O O . ASN A 1 102 ? 50.839 -21.525 67.825 1.00 53.23 102 ASN A O 1
ATOM 712 N N . TYR A 1 103 ? 49.326 -19.859 68.015 1.00 53.87 103 TYR A N 1
ATOM 713 C CA . TYR A 1 103 ? 48.325 -20.473 67.171 1.00 54.17 103 TYR A CA 1
ATOM 714 C C . TYR A 1 103 ? 48.205 -19.737 65.859 1.00 54.84 103 TYR A C 1
ATOM 715 O O . TYR A 1 103 ? 47.677 -18.646 65.805 1.00 55.37 103 TYR A O 1
ATOM 724 N N . GLN A 1 104 ? 48.707 -20.343 64.797 1.00 55.87 104 GLN A N 1
ATOM 725 C CA . GLN A 1 104 ? 48.621 -19.762 63.469 1.00 56.97 104 GLN A CA 1
ATOM 726 C C . GLN A 1 104 ? 47.184 -19.484 63.048 1.00 57.05 104 GLN A C 1
ATOM 727 O O . GLN A 1 104 ? 46.239 -20.009 63.638 1.00 57.03 104 GLN A O 1
ATOM 733 N N . ASP A 1 105 ? 47.023 -18.665 62.011 1.00 57.21 105 ASP A N 1
ATOM 734 C CA . ASP A 1 105 ? 45.733 -18.478 61.356 1.00 56.58 105 ASP A CA 1
ATOM 735 C C . ASP A 1 105 ? 44.579 -18.335 62.325 1.00 56.14 105 ASP A C 1
ATOM 736 O O . ASP A 1 105 ? 43.624 -19.097 62.227 1.00 56.88 105 ASP A O 1
ATOM 741 N N . MET A 1 106 ? 44.626 -17.389 63.253 1.00 55.28 106 MET A N 1
ATOM 742 C CA . MET A 1 106 ? 43.518 -17.268 64.204 1.00 54.85 106 MET A CA 1
ATOM 743 C C . MET A 1 106 ? 42.753 -15.959 64.051 1.00 55.50 106 MET A C 1
ATOM 744 O O . MET A 1 106 ? 41.585 -15.889 64.405 1.00 56.62 106 MET A O 1
ATOM 749 N N . VAL A 1 107 ? 43.393 -14.917 63.529 1.00 55.48 107 VAL A N 1
ATOM 750 C CA . VAL A 1 107 ? 42.733 -13.620 63.377 1.00 55.11 107 VAL A CA 1
ATOM 751 C C . VAL A 1 107 ? 42.688 -13.209 61.922 1.00 55.24 107 VAL A C 1
ATOM 752 O O . VAL A 1 107 ? 43.717 -13.056 61.294 1.00 55.50 107 VAL A O 1
ATOM 756 N N . VAL A 1 108 ? 41.490 -13.025 61.387 1.00 55.45 108 VAL A N 1
ATOM 757 C CA . VAL A 1 108 ? 41.334 -12.620 60.004 1.00 55.48 108 VAL A CA 1
ATOM 758 C C . VAL A 1 108 ? 41.778 -11.202 59.859 1.00 56.33 108 VAL A C 1
ATOM 759 O O . VAL A 1 108 ? 41.254 -10.308 60.509 1.00 57.52 108 VAL A O 1
ATOM 763 N N . GLU A 1 109 ? 42.756 -11.015 58.990 1.00 56.85 109 GLU A N 1
ATOM 764 C CA . GLU A 1 109 ? 43.404 -9.753 58.742 1.00 56.59 109 GLU A CA 1
ATOM 765 C C . GLU A 1 109 ? 42.817 -9.145 57.452 1.00 56.68 109 GLU A C 1
ATOM 766 O O . GLU A 1 109 ? 42.556 -7.954 57.396 1.00 56.63 109 GLU A O 1
ATOM 772 N N . GLY A 1 110 ? 42.603 -9.971 56.421 1.00 56.53 110 GLY A N 1
ATOM 773 C CA . GLY A 1 110 ? 41.919 -9.549 55.205 1.00 56.15 110 GLY A CA 1
ATOM 774 C C . GLY A 1 110 ? 41.178 -10.684 54.516 1.00 56.74 110 GLY A C 1
ATOM 775 O O . GLY A 1 110 ? 41.513 -11.860 54.696 1.00 56.72 110 GLY A O 1
ATOM 776 N N . CYS A 1 111 ? 40.166 -10.333 53.721 1.00 57.10 111 CYS A N 1
ATOM 777 C CA . CYS A 1 111 ? 39.322 -11.311 53.037 1.00 58.04 111 CYS A CA 1
ATOM 778 C C . CYS A 1 111 ? 39.547 -11.278 51.540 1.00 57.88 111 CYS A C 1
ATOM 779 O O . CYS A 1 111 ? 40.138 -10.335 51.042 1.00 59.06 111 CYS A O 1
ATOM 782 N N . GLY A 1 112 ? 39.065 -12.298 50.830 1.00 57.41 112 GLY A N 1
ATOM 783 C CA . GLY A 1 112 ? 39.218 -12.406 49.383 1.00 57.16 112 GLY A CA 1
ATOM 784 C C . GLY A 1 112 ? 38.318 -13.484 48.814 1.00 57.31 112 GLY A C 1
ATOM 785 O O . GLY A 1 112 ? 37.693 -14.228 49.568 1.00 58.11 112 GLY A O 1
ATOM 786 N N . CYS A 1 113 ? 38.236 -13.577 47.491 1.00 56.93 113 CYS A N 1
ATOM 787 C CA . CYS A 1 113 ? 37.420 -14.595 46.835 1.00 56.84 113 CYS A CA 1
ATOM 788 C C . CYS A 1 113 ? 38.283 -15.754 46.359 1.00 56.85 113 CYS A C 1
ATOM 789 O O . CYS A 1 113 ? 39.291 -15.569 45.675 1.00 56.43 113 CYS A O 1
ATOM 792 N N . ARG A 1 114 ? 37.877 -16.956 46.735 1.00 56.84 114 ARG A N 1
ATOM 793 C CA . ARG A 1 114 ? 38.660 -18.129 46.490 1.00 56.83 114 ARG A CA 1
ATOM 794 C C . ARG A 1 114 ? 37.799 -19.222 45.913 1.00 57.16 114 ARG A C 1
ATOM 795 O O . ARG A 1 114 ? 36.583 -19.248 46.134 1.00 57.09 114 ARG A O 1
ATOM 804 N N . LYS B 1 11 ? 23.658 -33.401 54.306 1.00 69.16 11 LYS B N 1
ATOM 805 C CA . LYS B 1 11 ? 24.382 -32.653 53.230 1.00 69.37 11 LYS B CA 1
ATOM 806 C C . LYS B 1 11 ? 25.719 -33.333 52.922 1.00 68.39 11 LYS B C 1
ATOM 807 O O . LYS B 1 11 ? 26.349 -33.882 53.815 1.00 68.94 11 LYS B O 1
ATOM 813 N N . SER B 1 12 ? 26.148 -33.305 51.665 1.00 66.84 12 SER B N 1
ATOM 814 C CA . SER B 1 12 ? 27.438 -33.862 51.300 1.00 65.05 12 SER B CA 1
ATOM 815 C C . SER B 1 12 ? 28.553 -32.878 51.671 1.00 63.72 12 SER B C 1
ATOM 816 O O . SER B 1 12 ? 28.358 -31.668 51.596 1.00 63.78 12 SER B O 1
ATOM 819 N N . SER B 1 13 ? 29.716 -33.396 52.065 1.00 61.72 13 SER B N 1
ATOM 820 C CA . SER B 1 13 ? 30.748 -32.585 52.715 1.00 59.92 13 SER B CA 1
ATOM 821 C C . SER B 1 13 ? 31.867 -32.157 51.802 1.00 58.74 13 SER B C 1
ATOM 822 O O . SER B 1 13 ? 32.025 -32.675 50.709 1.00 58.97 13 SER B O 1
ATOM 825 N N . CYS B 1 14 ? 32.684 -31.237 52.286 1.00 57.15 14 CYS B N 1
ATOM 826 C CA . CYS B 1 14 ? 33.612 -30.519 51.428 1.00 56.53 14 CYS B CA 1
ATOM 827 C C . CYS B 1 14 ? 34.622 -31.404 50.723 1.00 56.27 14 CYS B C 1
ATOM 828 O O . CYS B 1 14 ? 35.495 -31.978 51.355 1.00 56.58 14 CYS B O 1
ATOM 831 N N . LYS B 1 15 ? 34.511 -31.490 49.401 1.00 55.65 15 LYS B N 1
ATOM 832 C CA . LYS B 1 15 ? 35.478 -32.226 48.613 1.00 55.37 15 LYS B CA 1
ATOM 833 C C . LYS B 1 15 ? 35.620 -31.563 47.256 1.00 55.18 15 LYS B C 1
ATOM 834 O O . LYS B 1 15 ? 34.886 -30.642 46.944 1.00 56.00 15 LYS B O 1
ATOM 840 N N . ARG B 1 16 ? 36.576 -32.030 46.461 1.00 54.78 16 ARG B N 1
ATOM 841 C CA . ARG B 1 16 ? 36.765 -31.585 45.089 1.00 53.94 16 ARG B CA 1
ATOM 842 C C . ARG B 1 16 ? 35.819 -32.272 44.125 1.00 53.78 16 ARG B C 1
ATOM 843 O O . ARG B 1 16 ? 35.475 -33.444 44.295 1.00 53.69 16 ARG B O 1
ATOM 851 N N . HIS B 1 17 ? 35.411 -31.527 43.100 1.00 53.66 17 HIS B N 1
ATOM 852 C CA . HIS B 1 17 ? 34.541 -32.034 42.048 1.00 53.49 17 HIS B CA 1
ATOM 853 C C . HIS B 1 17 ? 35.143 -31.747 40.686 1.00 52.78 17 HIS B C 1
ATOM 854 O O . HIS B 1 17 ? 35.839 -30.750 40.521 1.00 52.86 17 HIS B O 1
ATOM 861 N N . PRO B 1 18 ? 34.865 -32.618 39.701 1.00 52.19 18 PRO B N 1
ATOM 862 C CA . PRO B 1 18 ? 35.342 -32.409 38.344 1.00 51.80 18 PRO B CA 1
ATOM 863 C C . PRO B 1 18 ? 34.635 -31.228 37.686 1.00 51.80 18 PRO B C 1
ATOM 864 O O . PRO B 1 18 ? 33.443 -30.987 37.953 1.00 51.96 18 PRO B O 1
ATOM 868 N N . LEU B 1 19 ? 35.370 -30.504 36.840 1.00 51.32 19 LEU B N 1
ATOM 869 C CA . LEU B 1 19 ? 34.822 -29.414 36.054 1.00 51.06 19 LEU B CA 1
ATOM 870 C C . LEU B 1 19 ? 35.708 -29.138 34.862 1.00 51.82 19 LEU B C 1
ATOM 871 O O . LEU B 1 19 ? 36.868 -28.791 35.018 1.00 52.33 19 LEU B O 1
ATOM 876 N N . TYR B 1 20 ? 35.165 -29.269 33.659 1.00 52.17 20 TYR B N 1
ATOM 877 C CA . TYR B 1 20 ? 35.931 -28.930 32.495 1.00 51.96 20 TYR B CA 1
ATOM 878 C C . TYR B 1 20 ? 35.472 -27.574 32.039 1.00 52.59 20 TYR B C 1
ATOM 879 O O . TYR B 1 20 ? 34.289 -27.374 31.810 1.00 53.41 20 TYR B O 1
ATOM 888 N N . VAL B 1 21 ? 36.385 -26.626 31.897 1.00 52.97 21 VAL B N 1
ATOM 889 C CA . VAL B 1 21 ? 35.957 -25.320 31.422 1.00 53.21 21 VAL B CA 1
ATOM 890 C C . VAL B 1 21 ? 36.394 -25.097 30.000 1.00 52.94 21 VAL B C 1
ATOM 891 O O . VAL B 1 21 ? 37.543 -25.311 29.661 1.00 53.10 21 VAL B O 1
ATOM 895 N N . ASP B 1 22 ? 35.444 -24.686 29.175 1.00 53.02 22 ASP B N 1
ATOM 896 C CA . ASP B 1 22 ? 35.631 -24.554 27.739 1.00 53.59 22 ASP B CA 1
ATOM 897 C C . ASP B 1 22 ? 35.745 -23.074 27.429 1.00 53.34 22 ASP B C 1
ATOM 898 O O . ASP B 1 22 ? 34.784 -22.341 27.573 1.00 53.32 22 ASP B O 1
ATOM 903 N N . PHE B 1 23 ? 36.915 -22.636 26.995 1.00 53.31 23 PHE B N 1
ATOM 904 C CA . PHE B 1 23 ? 37.170 -21.215 26.837 1.00 53.26 23 PHE B CA 1
ATOM 905 C C . PHE B 1 23 ? 36.253 -20.589 25.851 1.00 53.83 23 PHE B C 1
ATOM 906 O O . PHE B 1 23 ? 35.905 -19.431 25.970 1.00 54.32 23 PHE B O 1
ATOM 914 N N . SER B 1 24 ? 35.842 -21.360 24.867 1.00 54.81 24 SER B N 1
ATOM 915 C CA . SER B 1 24 ? 34.919 -20.838 23.901 1.00 55.49 24 SER B CA 1
ATOM 916 C C . SER B 1 24 ? 33.597 -20.483 24.578 1.00 55.31 24 SER B C 1
ATOM 917 O O . SER B 1 24 ? 32.967 -19.517 24.220 1.00 55.62 24 SER B O 1
ATOM 920 N N . ASP B 1 25 ? 33.194 -21.246 25.582 1.00 55.86 25 ASP B N 1
ATOM 921 C CA . ASP B 1 25 ? 31.940 -20.975 26.287 1.00 56.19 25 ASP B CA 1
ATOM 922 C C . ASP B 1 25 ? 31.977 -19.771 27.214 1.00 56.32 25 ASP B C 1
ATOM 923 O O . ASP B 1 25 ? 30.963 -19.111 27.391 1.00 56.82 25 ASP B O 1
ATOM 928 N N . VAL B 1 26 ? 33.108 -19.489 27.850 1.00 56.40 26 VAL B N 1
ATOM 929 C CA . VAL B 1 26 ? 33.140 -18.342 28.762 1.00 56.74 26 VAL B CA 1
ATOM 930 C C . VAL B 1 26 ? 33.415 -17.071 27.994 1.00 56.72 26 VAL B C 1
ATOM 931 O O . VAL B 1 26 ? 33.471 -15.995 28.565 1.00 56.77 26 VAL B O 1
ATOM 935 N N . GLY B 1 27 ? 33.586 -17.216 26.691 1.00 56.97 27 GLY B N 1
ATOM 936 C CA . GLY B 1 27 ? 33.749 -16.092 25.800 1.00 57.60 27 GLY B CA 1
ATOM 937 C C . GLY B 1 27 ? 35.186 -15.726 25.503 1.00 58.01 27 GLY B C 1
ATOM 938 O O . GLY B 1 27 ? 35.444 -14.683 24.929 1.00 58.51 27 GLY B O 1
ATOM 939 N N . TRP B 1 28 ? 36.130 -16.579 25.865 1.00 58.47 28 TRP B N 1
ATOM 940 C CA . TRP B 1 28 ? 37.528 -16.176 25.848 1.00 59.12 28 TRP B CA 1
ATOM 941 C C . TRP B 1 28 ? 38.346 -16.653 24.672 1.00 59.92 28 TRP B C 1
ATOM 942 O O . TRP B 1 28 ? 39.510 -16.290 24.540 1.00 60.18 28 TRP B O 1
ATOM 953 N N . ASN B 1 29 ? 37.768 -17.497 23.838 1.00 60.95 29 ASN B N 1
ATOM 954 C CA . ASN B 1 29 ? 38.518 -18.068 22.728 1.00 61.67 29 ASN B CA 1
ATOM 955 C C . ASN B 1 29 ? 39.077 -17.000 21.797 1.00 61.81 29 ASN B C 1
ATOM 956 O O . ASN B 1 29 ? 40.005 -17.267 21.033 1.00 62.46 29 ASN B O 1
ATOM 961 N N . ASP B 1 30 ? 38.525 -15.792 21.848 1.00 61.61 30 ASP B N 1
ATOM 962 C CA . ASP B 1 30 ? 39.002 -14.736 20.960 1.00 61.71 30 ASP B CA 1
ATOM 963 C C . ASP B 1 30 ? 40.374 -14.188 21.343 1.00 60.96 30 ASP B C 1
ATOM 964 O O . ASP B 1 30 ? 41.028 -13.562 20.527 1.00 61.15 30 ASP B O 1
ATOM 969 N N . TRP B 1 31 ? 40.816 -14.408 22.575 1.00 60.42 31 TRP B N 1
ATOM 970 C CA . TRP B 1 31 ? 42.176 -14.014 22.956 1.00 59.75 31 TRP B CA 1
ATOM 971 C C . TRP B 1 31 ? 43.046 -15.195 23.402 1.00 58.88 31 TRP B C 1
ATOM 972 O O . TRP B 1 31 ? 44.255 -15.082 23.505 1.00 58.85 31 TRP B O 1
ATOM 983 N N . ILE B 1 32 ? 42.430 -16.337 23.655 1.00 58.06 32 ILE B N 1
ATOM 984 C CA . ILE B 1 32 ? 43.185 -17.526 23.998 1.00 57.45 32 ILE B CA 1
ATOM 985 C C . ILE B 1 32 ? 43.154 -18.515 22.843 1.00 56.75 32 ILE B C 1
ATOM 986 O O . ILE B 1 32 ? 42.079 -18.988 22.486 1.00 56.75 32 ILE B O 1
ATOM 991 N N . VAL B 1 33 ? 44.315 -18.853 22.282 1.00 55.89 33 VAL B N 1
ATOM 992 C CA . VAL B 1 33 ? 44.359 -19.733 21.111 1.00 55.34 33 VAL B CA 1
ATOM 993 C C . VAL B 1 33 ? 44.586 -21.200 21.487 1.00 54.81 33 VAL B C 1
ATOM 994 O O . VAL B 1 33 ? 44.077 -22.099 20.833 1.00 54.66 33 VAL B O 1
ATOM 998 N N . ALA B 1 34 ? 45.335 -21.441 22.553 1.00 54.37 34 ALA B N 1
ATOM 999 C CA . ALA B 1 34 ? 45.517 -22.796 23.057 1.00 54.00 34 ALA B CA 1
ATOM 1000 C C . ALA B 1 34 ? 45.592 -22.731 24.563 1.00 53.79 34 ALA B C 1
ATOM 1001 O O . ALA B 1 34 ? 46.151 -21.770 25.091 1.00 54.23 34 ALA B O 1
ATOM 1003 N N . PRO B 1 35 ? 45.029 -23.734 25.271 1.00 53.47 35 PRO B N 1
ATOM 1004 C CA . PRO B 1 35 ? 44.237 -24.861 24.787 1.00 53.39 35 PRO B CA 1
ATOM 1005 C C . PRO B 1 35 ? 42.813 -24.412 24.549 1.00 53.36 35 PRO B C 1
ATOM 1006 O O . PRO B 1 35 ? 42.493 -23.266 24.832 1.00 53.80 35 PRO B O 1
ATOM 1010 N N . PRO B 1 36 ? 41.961 -25.291 24.008 1.00 52.92 36 PRO B N 1
ATOM 1011 C CA . PRO B 1 36 ? 40.567 -24.926 23.804 1.00 52.55 36 PRO B CA 1
ATOM 1012 C C . PRO B 1 36 ? 39.797 -24.901 25.122 1.00 52.91 36 PRO B C 1
ATOM 1013 O O . PRO B 1 36 ? 38.691 -24.361 25.180 1.00 52.96 36 PRO B O 1
ATOM 1017 N N . GLY B 1 37 ? 40.390 -25.477 26.170 1.00 53.01 37 GLY B N 1
ATOM 1018 C CA . GLY B 1 37 ? 39.794 -25.508 27.498 1.00 52.97 37 GLY B CA 1
ATOM 1019 C C . GLY B 1 37 ? 40.707 -26.284 28.422 1.00 53.41 37 GLY B C 1
ATOM 1020 O O . GLY B 1 37 ? 41.835 -26.601 28.057 1.00 53.52 37 GLY B O 1
ATOM 1021 N N . TYR B 1 38 ? 40.234 -26.579 29.629 1.00 53.70 38 TYR B N 1
ATOM 1022 C CA . TYR B 1 38 ? 40.976 -27.420 30.543 1.00 53.64 38 TYR B CA 1
ATOM 1023 C C . TYR B 1 38 ? 40.121 -27.883 31.711 1.00 53.66 38 TYR B C 1
ATOM 1024 O O . TYR B 1 38 ? 39.047 -27.340 31.969 1.00 53.93 38 TYR B O 1
ATOM 1033 N N . HIS B 1 39 ? 40.592 -28.911 32.403 1.00 53.18 39 HIS B N 1
ATOM 1034 C CA . HIS B 1 39 ? 39.904 -29.421 33.564 1.00 52.37 39 HIS B CA 1
ATOM 1035 C C . HIS B 1 39 ? 40.302 -28.613 34.784 1.00 53.10 39 HIS B C 1
ATOM 1036 O O . HIS B 1 39 ? 41.391 -28.791 35.343 1.00 53.35 39 HIS B O 1
ATOM 1043 N N . ALA B 1 40 ? 39.424 -27.721 35.209 1.00 53.22 40 ALA B N 1
ATOM 1044 C CA . ALA B 1 40 ? 39.741 -26.868 36.338 1.00 53.51 40 ALA B CA 1
ATOM 1045 C C . ALA B 1 40 ? 39.308 -27.435 37.690 1.00 53.81 40 ALA B C 1
ATOM 1046 O O . ALA B 1 40 ? 39.849 -27.066 38.726 1.00 54.64 40 ALA B O 1
ATOM 1048 N N . MET B 1 41 ? 38.331 -28.327 37.692 1.00 53.82 41 MET B N 1
ATOM 1049 C CA . MET B 1 41 ? 37.757 -28.836 38.935 1.00 53.57 41 MET B CA 1
ATOM 1050 C C . MET B 1 41 ? 37.235 -27.676 39.811 1.00 54.06 41 MET B C 1
ATOM 1051 O O . MET B 1 41 ? 37.469 -26.505 39.501 1.00 54.11 41 MET B O 1
ATOM 1056 N N . TYR B 1 42 ? 36.473 -28.000 40.854 1.00 54.38 42 TYR B N 1
ATOM 1057 C CA . TYR B 1 42 ? 36.067 -27.008 41.851 1.00 55.14 42 TYR B CA 1
ATOM 1058 C C . TYR B 1 42 ? 35.826 -27.697 43.176 1.00 55.96 42 TYR B C 1
ATOM 1059 O O . TYR B 1 42 ? 35.828 -28.917 43.229 1.00 57.15 42 TYR B O 1
ATOM 1068 N N . CYS B 1 43 ? 35.637 -26.917 44.233 1.00 56.47 43 CYS B N 1
ATOM 1069 C CA . CYS B 1 43 ? 35.439 -27.427 45.570 1.00 57.03 43 CYS B CA 1
ATOM 1070 C C . CYS B 1 43 ? 34.026 -27.143 45.967 1.00 57.69 43 CYS B C 1
ATOM 1071 O O . CYS B 1 43 ? 33.550 -26.043 45.756 1.00 58.03 43 CYS B O 1
ATOM 1074 N N . HIS B 1 44 ? 33.347 -28.122 46.548 1.00 58.48 44 HIS B N 1
ATOM 1075 C CA . HIS B 1 44 ? 32.019 -27.889 47.055 1.00 59.22 44 HIS B CA 1
ATOM 1076 C C . HIS B 1 44 ? 31.630 -28.890 48.140 1.00 59.27 44 HIS B C 1
ATOM 1077 O O . HIS B 1 44 ? 31.980 -30.072 48.078 1.00 59.39 44 HIS B O 1
ATOM 1084 N N . GLY B 1 45 ? 30.892 -28.410 49.135 1.00 58.95 45 GLY B N 1
ATOM 1085 C CA . GLY B 1 45 ? 30.376 -29.279 50.174 1.00 58.38 45 GLY B CA 1
ATOM 1086 C C . GLY B 1 45 ? 30.392 -28.562 51.495 1.00 58.44 45 GLY B C 1
ATOM 1087 O O . GLY B 1 45 ? 30.993 -27.514 51.624 1.00 58.46 45 GLY B O 1
ATOM 1088 N N . GLU B 1 46 ? 29.731 -29.134 52.486 1.00 58.52 46 GLU B N 1
ATOM 1089 C CA . GLU B 1 46 ? 29.591 -28.496 53.772 1.00 58.80 46 GLU B CA 1
ATOM 1090 C C . GLU B 1 46 ? 30.817 -28.696 54.626 1.00 58.60 46 GLU B C 1
ATOM 1091 O O . GLU B 1 46 ? 31.375 -29.775 54.669 1.00 59.40 46 GLU B O 1
ATOM 1097 N N . CYS B 1 47 ? 31.224 -27.654 55.330 1.00 58.29 47 CYS B N 1
ATOM 1098 C CA . CYS B 1 47 ? 32.153 -27.808 56.432 1.00 57.41 47 CYS B CA 1
ATOM 1099 C C . CYS B 1 47 ? 31.334 -28.035 57.724 1.00 56.85 47 CYS B C 1
ATOM 1100 O O . CYS B 1 47 ? 30.755 -27.099 58.263 1.00 57.57 47 CYS B O 1
ATOM 1103 N N . PRO B 1 48 ? 31.24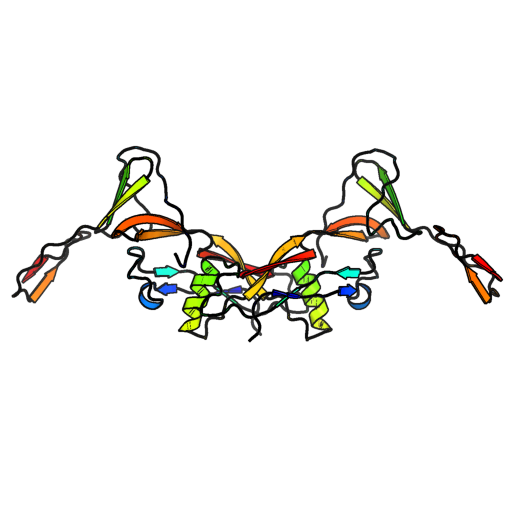5 -29.283 58.210 1.00 55.72 48 PRO B N 1
ATOM 1104 C CA . PRO B 1 48 ? 30.193 -29.561 59.174 1.00 54.94 48 PRO B CA 1
ATOM 1105 C C . PRO B 1 48 ? 30.569 -29.420 60.627 1.00 54.65 48 PRO B C 1
ATOM 1106 O O . PRO B 1 48 ? 31.734 -29.184 60.971 1.00 54.43 48 PRO B O 1
ATOM 1110 N N . PHE B 1 49 ? 29.553 -29.601 61.468 1.00 53.92 49 PHE B N 1
ATOM 1111 C CA . PHE B 1 49 ? 29.728 -29.710 62.886 1.00 53.13 49 PHE B CA 1
ATOM 1112 C C . PHE B 1 49 ? 28.846 -30.850 63.349 1.00 53.34 49 PHE B C 1
ATOM 1113 O O . PHE B 1 49 ? 27.670 -30.879 63.022 1.00 53.72 49 PHE B O 1
ATOM 1121 N N . PRO B 1 50 ? 29.395 -31.796 64.126 1.00 53.22 50 PRO B N 1
ATOM 1122 C CA . PRO B 1 50 ? 30.736 -31.881 64.666 1.00 53.19 50 PRO B CA 1
ATOM 1123 C C . PRO B 1 50 ? 31.732 -31.802 63.535 1.00 53.92 50 PRO B C 1
ATOM 1124 O O . PRO B 1 50 ? 31.420 -32.208 62.422 1.00 54.43 50 PRO B O 1
ATOM 1128 N N . LEU B 1 51 ? 32.929 -31.299 63.811 1.00 54.57 51 LEU B N 1
ATOM 1129 C CA . LEU B 1 51 ? 33.989 -31.280 62.819 1.00 54.83 51 LEU B CA 1
ATOM 1130 C C . LEU B 1 51 ? 34.254 -32.676 62.342 1.00 55.11 51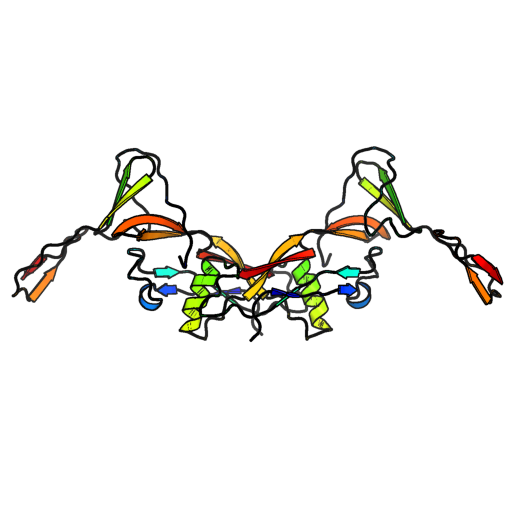 LEU B C 1
ATOM 1131 O O . LEU B 1 51 ? 34.085 -33.642 63.084 1.00 54.97 51 LEU B O 1
ATOM 1136 N N . ALA B 1 52 ? 34.699 -32.779 61.103 1.00 55.75 52 ALA B N 1
ATOM 1137 C CA . ALA B 1 52 ? 34.992 -34.078 60.527 1.00 56.28 52 ALA B CA 1
ATOM 1138 C C . ALA B 1 52 ? 36.494 -34.264 60.436 1.00 56.61 52 ALA B C 1
ATOM 1139 O O . ALA B 1 52 ? 37.179 -33.481 59.778 1.00 56.53 52 ALA B O 1
ATOM 1141 N N . ASP B 1 53 ? 37.006 -35.304 61.085 1.00 57.08 53 ASP B N 1
ATOM 1142 C CA . ASP B 1 53 ? 38.444 -35.481 61.161 1.00 58.00 53 ASP B CA 1
ATOM 1143 C C . ASP B 1 53 ? 39.141 -35.479 59.820 1.00 58.20 53 ASP B C 1
ATOM 1144 O O . ASP B 1 53 ? 40.298 -35.092 59.744 1.00 58.83 53 ASP B O 1
ATOM 1149 N N . HIS B 1 54 ? 38.468 -35.907 58.760 1.00 58.18 54 HIS B N 1
ATOM 1150 C CA . HIS B 1 54 ? 39.180 -36.088 57.510 1.00 57.97 54 HIS B CA 1
ATOM 1151 C C . HIS B 1 54 ? 39.404 -34.803 56.723 1.00 58.24 54 HIS B C 1
ATOM 1152 O O . HIS B 1 54 ? 40.214 -34.778 55.805 1.00 58.56 54 HIS B O 1
ATOM 1159 N N . LEU B 1 55 ? 38.698 -33.738 57.080 1.00 58.27 55 LEU B N 1
ATOM 1160 C CA . LEU B 1 55 ? 38.784 -32.504 56.331 1.00 58.23 55 LEU B CA 1
ATOM 1161 C C . LEU B 1 55 ? 39.904 -31.666 56.863 1.00 58.61 55 LEU B C 1
ATOM 1162 O O . LEU B 1 55 ? 40.211 -31.742 58.027 1.00 59.35 55 LEU B O 1
ATOM 1167 N N . ASN B 1 56 ? 40.502 -30.846 56.016 1.00 59.04 56 ASN B N 1
ATOM 1168 C CA . ASN B 1 56 ? 41.521 -29.916 56.443 1.00 59.37 56 ASN B CA 1
ATOM 1169 C C . ASN B 1 56 ? 40.971 -28.500 56.740 1.00 59.29 56 ASN B C 1
ATOM 1170 O O . ASN B 1 56 ? 40.467 -27.823 55.858 1.00 59.98 56 ASN B O 1
ATOM 1175 N N . SER B 1 57 ? 41.058 -28.055 57.990 1.00 58.80 57 SER B N 1
ATOM 1176 C CA . SER B 1 57 ? 40.556 -26.744 58.381 1.00 58.15 57 SER B CA 1
ATOM 1177 C C . SER B 1 57 ? 41.603 -25.877 59.034 1.00 57.85 57 SER B C 1
ATOM 1178 O O . SER B 1 57 ? 42.342 -26.285 59.922 1.00 58.23 57 SER B O 1
ATOM 1181 N N . THR B 1 58 ? 41.611 -24.637 58.607 1.00 57.15 58 THR B N 1
ATOM 1182 C CA . THR B 1 58 ? 42.441 -23.621 59.147 1.00 55.74 58 THR B CA 1
ATOM 1183 C C . THR B 1 58 ? 42.024 -23.427 60.605 1.00 55.11 58 THR B C 1
ATOM 1184 O O . THR B 1 58 ? 40.863 -23.670 60.959 1.00 55.07 58 THR B O 1
ATOM 1188 N N . ASN B 1 59 ? 42.948 -23.030 61.477 1.00 54.07 59 ASN B N 1
ATOM 1189 C CA . ASN B 1 59 ? 42.546 -22.732 62.860 1.00 53.10 59 ASN B CA 1
ATOM 1190 C C . ASN B 1 59 ? 41.288 -21.861 62.923 1.00 52.47 59 ASN B C 1
ATOM 1191 O O . ASN B 1 59 ? 40.287 -22.240 63.520 1.00 52.31 59 ASN B O 1
ATOM 1196 N N . HIS B 1 60 ? 41.333 -20.690 62.304 1.00 51.54 60 HIS B N 1
ATOM 1197 C CA . HIS B 1 60 ? 40.157 -19.842 62.279 1.00 51.07 60 HIS B CA 1
ATOM 1198 C C . HIS B 1 60 ? 38.907 -20.575 61.779 1.00 50.85 60 HIS B C 1
ATOM 1199 O O . HIS B 1 60 ? 37.822 -20.358 62.301 1.00 51.33 60 HIS B O 1
ATOM 1206 N N . ALA B 1 61 ? 39.032 -21.463 60.807 1.00 50.27 61 ALA B N 1
ATOM 1207 C CA . ALA B 1 61 ? 37.837 -22.147 60.339 1.00 50.16 61 ALA B CA 1
ATOM 1208 C C . ALA B 1 61 ? 37.237 -22.955 61.458 1.00 50.63 61 ALA B C 1
ATOM 1209 O O . ALA B 1 61 ? 36.014 -22.928 61.627 1.00 52.37 61 ALA B O 1
ATOM 1211 N N . ILE B 1 62 ? 38.065 -23.661 62.225 1.00 49.65 62 ILE B N 1
ATOM 1212 C CA . ILE B 1 62 ? 37.572 -24.412 63.364 1.00 48.89 62 ILE B CA 1
ATOM 1213 C C . ILE B 1 62 ? 36.904 -23.491 64.347 1.00 49.61 62 ILE B C 1
ATOM 1214 O O . ILE B 1 62 ? 35.805 -23.758 64.795 1.00 50.35 62 ILE B O 1
ATOM 1219 N N . VAL B 1 63 ? 37.527 -22.380 64.690 1.00 50.31 63 VAL B N 1
ATOM 1220 C CA . VAL B 1 63 ? 36.847 -21.484 65.612 1.00 50.77 63 VAL B CA 1
ATOM 1221 C C . VAL B 1 63 ? 35.467 -21.082 65.035 1.00 51.36 63 VAL B C 1
ATOM 1222 O O . VAL B 1 63 ? 34.440 -21.146 65.715 1.00 51.59 63 VAL B O 1
ATOM 1226 N N . GLN B 1 64 ? 35.435 -20.695 63.767 1.00 51.84 64 GLN B N 1
ATOM 1227 C CA . GLN B 1 64 ? 34.188 -20.206 63.177 1.00 52.27 64 GLN B CA 1
ATOM 1228 C C . GLN B 1 64 ? 33.132 -21.298 63.096 1.00 51.63 64 GLN B C 1
ATOM 1229 O O . GLN B 1 64 ? 31.940 -21.023 63.074 1.00 51.84 64 GLN B O 1
ATOM 1235 N N . THR B 1 65 ? 33.563 -22.543 63.042 1.00 50.64 65 THR B N 1
ATOM 1236 C CA . THR B 1 65 ? 32.603 -23.607 62.998 1.00 50.19 65 THR B CA 1
ATOM 1237 C C . THR B 1 65 ? 31.906 -23.685 64.344 1.00 50.63 65 THR B C 1
ATOM 1238 O O . THR B 1 65 ? 30.693 -23.697 64.419 1.00 51.18 65 THR B O 1
ATOM 1242 N N . LEU B 1 66 ? 32.674 -23.670 65.419 1.00 51.12 66 LEU B N 1
ATOM 1243 C CA . LEU B 1 66 ? 32.077 -23.651 66.744 1.00 51.41 66 LEU B CA 1
ATOM 1244 C C . LEU B 1 66 ? 31.133 -22.501 66.995 1.00 51.44 66 LEU B C 1
ATOM 1245 O O . LEU B 1 66 ? 30.077 -22.712 67.570 1.00 51.31 66 LEU B O 1
ATOM 1250 N N . VAL B 1 67 ? 31.500 -21.291 66.578 1.00 51.94 67 VAL B N 1
ATOM 1251 C CA . VAL B 1 67 ? 30.629 -20.132 66.796 1.00 52.44 67 VAL B CA 1
ATOM 1252 C C . VAL B 1 67 ? 29.306 -20.347 66.122 1.00 52.86 67 VAL B C 1
ATOM 1253 O O . VAL B 1 67 ? 28.241 -20.190 66.732 1.00 53.15 67 VAL B O 1
ATOM 1257 N N . ASN B 1 68 ? 29.383 -20.726 64.854 1.00 53.41 68 ASN B N 1
ATOM 1258 C CA . ASN B 1 68 ? 28.203 -20.968 64.039 1.00 53.87 68 ASN B CA 1
ATOM 1259 C C . ASN B 1 68 ? 27.267 -21.941 64.716 1.00 53.91 68 ASN B C 1
ATOM 1260 O O . ASN B 1 68 ? 26.055 -21.828 64.588 1.00 54.03 68 ASN B O 1
ATOM 1265 N N . SER B 1 69 ? 27.841 -22.896 65.441 1.00 54.20 69 SER B N 1
ATOM 1266 C CA . SER B 1 69 ? 27.067 -23.976 66.034 1.00 54.53 69 SER B CA 1
ATOM 1267 C C . SER B 1 69 ? 26.178 -23.412 67.109 1.00 54.80 69 SER B C 1
ATOM 1268 O O . SER B 1 69 ? 25.299 -24.088 67.622 1.00 54.38 69 SER B O 1
ATOM 1271 N N . VAL B 1 70 ? 26.417 -22.151 67.438 1.00 55.63 70 VAL B N 1
ATOM 1272 C CA . VAL B 1 70 ? 25.716 -21.510 68.533 1.00 56.12 70 VAL B CA 1
ATOM 1273 C C . VAL B 1 70 ? 25.103 -20.183 68.104 1.00 56.49 70 VAL B C 1
ATOM 1274 O O . VAL B 1 70 ? 24.170 -19.701 68.715 1.00 57.29 70 VAL B O 1
ATOM 1278 N N . ASN B 1 71 ? 25.623 -19.590 67.046 1.00 56.54 71 ASN B N 1
ATOM 1279 C CA . ASN B 1 71 ? 25.108 -18.314 66.586 1.00 56.64 71 ASN B CA 1
ATOM 1280 C C . ASN B 1 71 ? 24.981 -18.434 65.096 1.00 56.93 71 ASN B C 1
ATOM 1281 O O . ASN B 1 71 ? 25.930 -18.212 64.361 1.00 57.21 71 ASN B O 1
ATOM 1286 N N . SER B 1 72 ? 23.816 -18.834 64.633 1.00 57.18 72 SER B N 1
ATOM 1287 C CA . SER B 1 72 ? 23.733 -19.284 63.264 1.00 57.39 72 SER B CA 1
ATOM 1288 C C . SER B 1 72 ? 23.787 -18.118 62.314 1.00 57.26 72 SER B C 1
ATOM 1289 O O . SER B 1 72 ? 23.707 -18.309 61.113 1.00 58.41 72 SER B O 1
ATOM 1292 N N . LYS B 1 73 ? 23.924 -16.905 62.825 1.00 56.45 73 LYS B N 1
ATOM 1293 C CA . LYS B 1 73 ? 24.094 -15.780 61.926 1.00 55.49 73 LYS B CA 1
ATOM 1294 C C . LYS B 1 73 ? 25.565 -15.598 61.517 1.00 55.05 73 LYS B C 1
ATOM 1295 O O . LYS B 1 73 ? 25.867 -14.939 60.536 1.00 55.29 73 LYS B O 1
ATOM 1301 N N . ILE B 1 74 ? 26.483 -16.204 62.249 1.00 54.47 74 ILE B N 1
ATOM 1302 C CA . ILE B 1 74 ? 27.833 -16.324 61.748 1.00 53.99 74 ILE B CA 1
ATOM 1303 C C . ILE B 1 74 ? 27.842 -17.582 60.887 1.00 54.07 74 ILE B C 1
ATOM 1304 O O . ILE B 1 74 ? 27.531 -18.661 61.375 1.00 54.36 74 ILE B O 1
ATOM 1309 N N . PRO B 1 75 ? 28.189 -17.447 59.596 1.00 53.78 75 PRO B N 1
ATOM 1310 C CA . PRO B 1 75 ? 28.183 -18.556 58.650 1.00 53.69 75 PRO B CA 1
ATOM 1311 C C . PRO B 1 75 ? 29.169 -19.652 59.002 1.00 53.68 75 PRO B C 1
ATOM 1312 O O . PRO B 1 75 ? 30.070 -19.436 59.786 1.00 54.19 75 PRO B O 1
ATOM 1316 N N . LYS B 1 76 ? 29.004 -20.819 58.412 1.00 53.99 76 LYS B N 1
ATOM 1317 C CA . LYS B 1 76 ? 30.003 -21.863 58.532 1.00 54.65 76 LYS B CA 1
ATOM 1318 C C . LYS B 1 76 ? 31.221 -21.482 57.718 1.00 54.76 76 LYS B C 1
ATOM 1319 O O . LYS B 1 76 ? 31.166 -20.606 56.869 1.00 55.41 76 LYS B O 1
ATOM 1325 N N . ALA B 1 77 ? 32.323 -22.159 57.980 1.00 54.68 77 ALA B N 1
ATOM 1326 C CA . ALA B 1 77 ? 33.481 -22.037 57.166 1.00 54.93 77 ALA B CA 1
ATOM 1327 C C . ALA B 1 77 ? 33.024 -22.436 55.775 1.00 55.67 77 ALA B C 1
ATOM 1328 O O . ALA B 1 77 ? 31.973 -23.040 55.600 1.00 55.38 77 ALA B O 1
ATOM 1330 N N . CYS B 1 78 ? 33.814 -22.067 54.783 1.00 56.91 78 CYS B N 1
ATOM 1331 C CA . CYS B 1 78 ? 33.420 -22.206 53.417 1.00 56.85 78 CYS B CA 1
ATOM 1332 C C . CYS B 1 78 ? 34.381 -23.159 52.754 1.00 57.00 78 CYS B C 1
ATOM 1333 O O . CYS B 1 78 ? 35.578 -23.107 53.030 1.00 57.89 78 CYS B O 1
ATOM 1336 N N . CYS B 1 79 ? 33.884 -24.052 51.908 1.00 56.63 79 CYS B N 1
ATOM 1337 C CA . CYS B 1 79 ? 34.778 -25.018 51.281 1.00 56.93 79 CYS B CA 1
ATOM 1338 C C . CYS B 1 79 ? 35.404 -24.446 50.006 1.00 57.14 79 CYS B C 1
ATOM 1339 O O . CYS B 1 79 ? 34.695 -24.114 49.056 1.00 58.05 79 CYS B O 1
ATOM 1342 N N . VAL B 1 80 ? 36.726 -24.307 49.992 1.00 56.61 80 VAL B N 1
ATOM 1343 C CA . VAL B 1 80 ? 37.394 -23.661 48.882 1.00 55.99 80 VAL B CA 1
ATOM 1344 C C . VAL B 1 80 ? 38.684 -24.377 48.506 1.00 56.02 80 VAL B C 1
ATOM 1345 O O . VAL B 1 80 ? 39.145 -25.249 49.230 1.00 56.08 80 VAL B O 1
ATOM 1349 N N . PRO B 1 81 ? 39.270 -24.019 47.358 1.00 55.92 81 PRO B N 1
ATOM 1350 C CA . PRO B 1 81 ? 40.507 -24.671 46.915 1.00 55.76 81 PRO B CA 1
ATOM 1351 C C . PRO B 1 81 ? 41.629 -24.257 47.797 1.00 55.99 81 PRO B C 1
ATOM 1352 O O . PRO B 1 81 ? 41.834 -23.076 47.975 1.00 56.61 81 PRO B O 1
ATOM 1356 N N . THR B 1 82 ? 42.365 -25.208 48.352 1.00 56.41 82 THR B N 1
ATOM 1357 C CA . THR B 1 82 ? 43.485 -24.862 49.215 1.00 56.39 82 THR B CA 1
ATOM 1358 C C . THR B 1 82 ? 44.843 -25.200 48.584 1.00 56.70 82 THR B C 1
ATOM 1359 O O . THR B 1 82 ? 45.887 -24.771 49.060 1.00 56.99 82 THR B O 1
ATOM 1363 N N . GLU B 1 83 ? 44.829 -26.000 47.529 1.00 57.33 83 GLU B N 1
ATOM 1364 C CA . GLU B 1 83 ? 46.024 -26.255 46.744 1.00 58.04 83 GLU B CA 1
ATOM 1365 C C . GLU B 1 83 ? 45.649 -26.150 45.300 1.00 58.38 83 GLU B C 1
ATOM 1366 O O . GLU B 1 83 ? 44.716 -26.815 44.841 1.00 58.28 83 GLU B O 1
ATOM 1372 N N . LEU B 1 84 ? 46.372 -25.289 44.592 1.00 58.72 84 LEU B N 1
ATOM 1373 C CA . LEU B 1 84 ? 46.139 -25.049 43.185 1.00 58.35 84 LEU B CA 1
ATOM 1374 C C . LEU B 1 84 ? 47.437 -25.213 42.449 1.00 58.52 84 LEU B C 1
ATOM 1375 O O . LEU B 1 84 ? 48.507 -25.079 43.044 1.00 59.14 84 LEU B O 1
ATOM 1380 N N . SER B 1 85 ? 47.351 -25.498 41.152 1.00 58.49 85 SER B N 1
ATOM 1381 C CA . SER B 1 85 ? 48.534 -25.546 40.294 1.00 57.89 85 SER B CA 1
ATOM 1382 C C . SER B 1 85 ? 48.312 -24.711 39.037 1.00 57.66 85 SER B C 1
ATOM 1383 O O . SER B 1 85 ? 47.179 -24.386 38.693 1.00 57.73 85 SER B O 1
ATOM 1386 N N . ALA B 1 86 ? 49.404 -24.399 38.338 1.00 57.65 86 ALA B N 1
ATOM 1387 C CA . ALA B 1 86 ? 49.405 -23.449 37.213 1.00 56.87 86 ALA B CA 1
ATOM 1388 C C . ALA B 1 86 ? 49.211 -24.129 35.858 1.00 56.34 86 ALA B C 1
ATOM 1389 O O . ALA B 1 86 ? 49.297 -25.338 35.764 1.00 56.44 86 ALA B O 1
ATOM 1391 N N . ILE B 1 87 ? 48.885 -23.366 34.820 1.00 55.96 87 ILE B N 1
ATOM 1392 C CA . ILE B 1 87 ? 48.966 -23.913 33.478 1.00 55.83 87 ILE B CA 1
ATOM 1393 C C . ILE B 1 87 ? 49.557 -22.927 32.508 1.00 56.12 87 ILE B C 1
ATOM 1394 O O . ILE B 1 87 ? 49.741 -21.747 32.831 1.00 56.36 87 ILE B O 1
ATOM 1399 N N . SER B 1 88 ? 49.843 -23.440 31.311 1.00 55.74 88 SER B N 1
ATOM 1400 C CA . SER B 1 88 ? 50.318 -22.652 30.209 1.00 55.31 88 SER B CA 1
ATOM 1401 C C . SER B 1 88 ? 49.201 -22.405 29.196 1.00 55.06 88 SER B C 1
ATOM 1402 O O . SER B 1 88 ? 48.445 -23.319 28.843 1.00 55.63 88 SER B O 1
ATOM 1405 N N . MET B 1 89 ? 49.075 -21.160 28.753 1.00 54.14 89 MET B N 1
ATOM 1406 C CA . MET B 1 89 ? 48.156 -20.832 27.687 1.00 52.76 89 MET B CA 1
ATOM 1407 C C . MET B 1 89 ? 48.870 -19.954 26.658 1.00 53.85 89 MET B C 1
ATOM 1408 O O . MET B 1 89 ? 49.802 -19.201 26.975 1.00 53.65 89 MET B O 1
ATOM 1413 N N . LEU B 1 90 ? 48.433 -20.069 25.415 1.00 54.41 90 LEU B N 1
ATOM 1414 C CA . LEU B 1 90 ? 48.981 -19.279 24.338 1.00 54.86 90 LEU B CA 1
ATOM 1415 C C . LEU B 1 90 ? 47.921 -18.255 24.076 1.00 55.63 90 LEU B C 1
ATOM 1416 O O . LEU B 1 90 ? 46.844 -18.587 23.599 1.00 55.82 90 LEU B O 1
ATOM 1421 N N . MET B 1 91 ? 48.214 -17.013 24.425 1.00 56.91 91 MET B N 1
ATOM 1422 C CA . MET B 1 91 ? 47.247 -15.926 24.309 1.00 58.38 91 MET B CA 1
ATOM 1423 C C . MET B 1 91 ? 47.618 -14.992 23.166 1.00 58.75 91 MET B C 1
ATOM 1424 O O . MET B 1 91 ? 48.420 -15.330 22.308 1.00 58.63 91 MET B O 1
ATOM 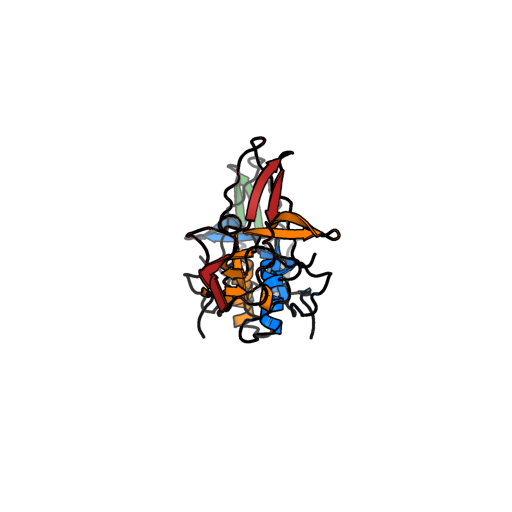1429 N N . LEU B 1 92 ? 47.067 -13.790 23.202 1.00 59.87 92 LEU B N 1
ATOM 1430 C CA . LEU B 1 92 ? 47.081 -12.920 22.047 1.00 61.14 92 LEU B CA 1
ATOM 1431 C C . LEU B 1 92 ? 46.939 -11.471 22.517 1.00 62.20 92 LEU B C 1
ATOM 1432 O O . LEU B 1 92 ? 45.891 -11.068 23.022 1.00 62.23 92 LEU B O 1
ATOM 1437 N N . ASP B 1 93 ? 48.010 -10.696 22.373 1.00 63.52 93 ASP B N 1
ATOM 1438 C CA . ASP B 1 93 ? 48.061 -9.350 22.947 1.00 64.85 93 ASP B CA 1
ATOM 1439 C C . ASP B 1 93 ? 47.332 -8.294 22.108 1.00 65.55 93 ASP B C 1
ATOM 1440 O O . ASP B 1 93 ? 46.752 -8.598 21.052 1.00 65.50 93 ASP B O 1
ATOM 1445 N N . GLU B 1 94 ? 47.385 -7.049 22.581 1.00 66.34 94 GLU B N 1
ATOM 1446 C CA . GLU B 1 94 ? 46.695 -5.947 21.924 1.00 67.18 94 GLU B CA 1
ATOM 1447 C C . GLU B 1 94 ? 47.122 -5.768 20.479 1.00 67.36 94 GLU B C 1
ATOM 1448 O O . GLU B 1 94 ? 46.497 -4.996 19.754 1.00 67.69 94 GLU B O 1
ATOM 1454 N N . ASN B 1 95 ? 48.176 -6.466 20.054 1.00 67.48 95 ASN B N 1
ATOM 1455 C CA . ASN B 1 95 ? 48.663 -6.322 18.677 1.00 67.69 95 ASN B CA 1
ATOM 1456 C C . ASN B 1 95 ? 48.559 -7.604 17.878 1.00 67.46 95 ASN B C 1
ATOM 1457 O O . ASN B 1 95 ? 49.098 -7.697 16.771 1.00 67.28 95 ASN B O 1
ATOM 1462 N N . GLU B 1 96 ? 47.868 -8.591 18.442 1.00 67.29 96 GLU B N 1
ATOM 1463 C CA . GLU B 1 96 ? 47.751 -9.885 17.788 1.00 67.29 96 GLU B CA 1
ATOM 1464 C C . GLU B 1 96 ? 49.047 -10.693 17.901 1.00 66.33 96 GLU B C 1
ATOM 1465 O O . GLU B 1 96 ? 49.182 -11.739 17.253 1.00 66.30 96 GLU B O 1
ATOM 1471 N N . LYS B 1 97 ? 50.009 -10.207 18.688 1.00 64.99 97 LYS B N 1
ATOM 1472 C CA . LYS B 1 97 ? 51.230 -10.976 18.888 1.00 63.78 97 LYS B CA 1
ATOM 1473 C C . LYS B 1 97 ? 50.883 -12.201 19.707 1.00 62.83 97 LYS B C 1
ATOM 1474 O O . LYS B 1 97 ? 49.953 -12.187 20.516 1.00 63.15 97 LYS B O 1
ATOM 1480 N N . VAL B 1 98 ? 51.612 -13.279 19.470 1.00 61.26 98 VAL B N 1
ATOM 1481 C CA . VAL B 1 98 ? 51.296 -14.531 20.102 1.00 59.54 98 VAL B CA 1
ATOM 1482 C C . VAL B 1 98 ? 52.271 -14.823 21.229 1.00 58.33 98 VAL B C 1
ATOM 1483 O O . VAL B 1 98 ? 53.436 -15.132 21.012 1.00 57.81 98 VAL B O 1
ATOM 1487 N N . VAL B 1 99 ? 51.758 -14.721 22.446 1.00 57.07 99 VAL B N 1
ATOM 1488 C CA . VAL B 1 99 ? 52.559 -14.866 23.637 1.00 55.90 99 VAL B CA 1
ATOM 1489 C C . VAL B 1 99 ? 52.145 -16.110 24.433 1.00 54.96 99 VAL B C 1
ATOM 1490 O O . VAL B 1 99 ? 50.967 -16.428 24.551 1.00 54.99 99 VAL B O 1
ATOM 1494 N N . LEU B 1 100 ? 53.132 -16.820 24.964 1.00 53.74 100 LEU B N 1
ATOM 1495 C CA . LEU B 1 100 ? 52.888 -17.960 25.818 1.00 52.27 100 LEU B CA 1
ATOM 1496 C C . LEU B 1 100 ? 53.183 -17.582 27.258 1.00 51.81 100 LEU B C 1
ATOM 1497 O O . LEU B 1 100 ? 54.290 -17.199 27.606 1.00 51.08 100 LEU B O 1
ATOM 1502 N N . LYS B 1 101 ? 52.161 -17.709 28.095 1.00 51.94 101 LYS B N 1
ATOM 1503 C CA . LYS B 1 101 ? 52.229 -17.269 29.471 1.00 51.62 101 LYS B CA 1
ATOM 1504 C C . LYS B 1 101 ? 51.847 -18.396 30.403 1.00 51.35 101 LYS B C 1
ATOM 1505 O O . LYS B 1 101 ? 51.114 -19.296 30.024 1.00 51.11 101 LYS B O 1
ATOM 1511 N N . ASN B 1 102 ? 52.358 -18.325 31.626 1.00 51.28 102 ASN B N 1
ATOM 1512 C CA . ASN B 1 102 ? 51.931 -19.188 32.699 1.00 51.23 102 ASN B CA 1
ATOM 1513 C C . ASN B 1 102 ? 50.983 -18.437 33.602 1.00 51.34 102 ASN B C 1
ATOM 1514 O O . ASN B 1 102 ? 51.247 -17.296 33.979 1.00 51.66 102 ASN B O 1
ATOM 1519 N N . TYR B 1 103 ? 49.893 -19.106 33.954 1.00 51.37 103 TYR B N 1
ATOM 1520 C CA . TYR B 1 103 ? 48.853 -18.577 34.797 1.00 51.39 103 TYR B CA 1
ATOM 1521 C C . TYR B 1 103 ? 48.831 -19.394 36.069 1.00 51.66 103 TYR B C 1
ATOM 1522 O O . TYR B 1 103 ? 48.597 -20.584 36.030 1.00 51.22 103 TYR B O 1
ATOM 1531 N N . GLN B 1 104 ? 49.090 -18.746 37.194 1.00 52.43 104 GLN B N 1
ATOM 1532 C CA . GLN B 1 104 ? 49.090 -19.404 38.481 1.00 53.69 104 GLN B CA 1
ATOM 1533 C C . GLN B 1 104 ? 47.680 -19.760 38.908 1.00 54.30 104 GLN B C 1
ATOM 1534 O O . GLN B 1 104 ? 46.716 -19.298 38.310 1.00 54.69 104 GLN B O 1
ATOM 1540 N N . ASP B 1 105 ? 47.551 -20.575 39.952 1.00 54.84 105 ASP B N 1
ATOM 1541 C CA . ASP B 1 105 ? 46.259 -20.752 40.620 1.00 54.90 105 ASP B CA 1
ATOM 1542 C C . ASP B 1 105 ? 45.109 -21.078 39.689 1.00 54.55 105 ASP B C 1
ATOM 1543 O O . ASP B 1 105 ? 44.032 -20.509 39.847 1.00 54.96 105 ASP B O 1
ATOM 1548 N N . MET B 1 106 ? 45.303 -21.970 38.722 1.00 54.18 106 MET B N 1
ATOM 1549 C CA . MET B 1 106 ? 44.224 -22.247 37.752 1.00 53.72 106 MET B CA 1
ATOM 1550 C C . MET B 1 106 ? 43.585 -23.631 37.882 1.00 54.48 106 MET B C 1
ATOM 1551 O O . MET B 1 106 ? 42.436 -23.819 37.481 1.00 55.29 106 MET B O 1
ATOM 1556 N N . VAL B 1 107 ? 44.318 -24.601 38.420 1.00 54.49 107 VAL B N 1
ATOM 1557 C CA . VAL B 1 107 ? 43.771 -25.945 38.588 1.00 54.82 107 VAL B CA 1
ATOM 1558 C C . VAL B 1 107 ? 43.679 -26.349 40.051 1.00 55.01 107 VAL B C 1
ATOM 1559 O O . VAL B 1 107 ? 44.667 -26.260 40.772 1.00 56.19 107 VAL B O 1
ATOM 1563 N N . VAL B 1 108 ? 42.513 -26.805 40.491 1.00 54.41 108 VAL B N 1
ATOM 1564 C CA . VAL B 1 108 ? 42.348 -27.225 41.868 1.00 54.32 108 VAL B CA 1
ATOM 1565 C C . VAL B 1 108 ? 42.932 -28.599 42.145 1.00 55.21 108 VAL B C 1
ATOM 1566 O O . VAL B 1 108 ? 42.373 -29.614 41.743 1.00 56.01 108 VAL B O 1
ATOM 1570 N N . GLU B 1 109 ? 44.044 -28.637 42.860 1.00 55.82 109 GLU B N 1
ATOM 1571 C CA . GLU B 1 109 ? 44.583 -29.889 43.347 1.00 56.55 109 GLU B CA 1
ATOM 1572 C C . GLU B 1 109 ? 43.887 -30.380 44.618 1.00 56.90 109 GLU B C 1
ATOM 1573 O O . GLU B 1 109 ? 43.701 -31.562 44.775 1.00 57.93 109 GLU B O 1
ATOM 1579 N N . GLY B 1 110 ? 43.511 -29.495 45.535 1.00 56.85 110 GLY B N 1
ATOM 1580 C CA . GLY B 1 110 ? 42.891 -29.934 46.775 1.00 56.19 110 GLY B CA 1
ATOM 1581 C C . GLY B 1 110 ? 42.035 -28.868 47.433 1.00 56.57 110 GLY B C 1
ATOM 1582 O O . GLY B 1 110 ? 42.256 -27.665 47.243 1.00 55.93 110 GLY B O 1
ATOM 1583 N N . CYS B 1 111 ? 41.053 -29.318 48.214 1.00 56.62 111 CYS B N 1
ATOM 1584 C CA . CYS B 1 111 ? 40.091 -28.425 48.831 1.00 57.05 111 CYS B CA 1
ATOM 1585 C C . CYS B 1 111 ? 40.237 -28.467 50.319 1.00 56.74 111 CYS B C 1
ATOM 1586 O O . CYS B 1 111 ? 40.822 -29.396 50.837 1.00 57.25 111 CYS B O 1
ATOM 1589 N N . GLY B 1 112 ? 39.674 -27.480 51.006 1.00 56.58 112 GLY B N 1
ATOM 1590 C CA . GLY B 1 112 ? 39.657 -27.445 52.462 1.00 56.75 112 GLY B CA 1
ATOM 1591 C C . GLY B 1 112 ? 38.640 -26.457 53.014 1.00 57.03 112 GLY B C 1
ATOM 1592 O O . GLY B 1 112 ? 38.046 -25.694 52.260 1.00 57.71 112 GLY B O 1
ATOM 1593 N N . CYS B 1 113 ? 38.436 -26.454 54.327 1.00 56.83 113 CYS B N 1
ATOM 1594 C CA . CYS B 1 113 ? 37.570 -25.469 54.944 1.00 56.99 113 CYS B CA 1
ATOM 1595 C C . CYS B 1 113 ? 38.391 -24.275 55.425 1.00 57.46 113 CYS B C 1
ATOM 1596 O O . CYS B 1 113 ? 39.378 -24.443 56.167 1.00 56.88 113 CYS B O 1
ATOM 1599 N N . ARG B 1 114 ? 37.982 -23.080 54.980 1.00 57.66 114 ARG B N 1
ATOM 1600 C CA . ARG B 1 114 ? 38.646 -21.831 55.309 1.00 58.19 114 ARG B CA 1
ATOM 1601 C C . ARG B 1 114 ? 37.656 -20.778 55.827 1.00 58.93 114 ARG B C 1
ATOM 1602 O O . ARG B 1 114 ? 36.450 -20.826 55.534 1.00 59.30 114 ARG B O 1
ATOM 1611 N N . TRP C 2 1 ? 44.262 -32.281 68.689 1.00 60.85 -1 TRP C N 1
ATOM 1612 C CA . TRP C 2 1 ? 43.155 -31.785 69.556 1.00 60.89 -1 TRP C CA 1
ATOM 1613 C C . TRP C 2 1 ? 42.595 -30.398 69.171 1.00 60.10 -1 TRP C C 1
ATOM 1614 O O . TRP C 2 1 ? 43.240 -29.370 69.410 1.00 60.09 -1 TRP C O 1
ATOM 1625 N N . LEU C 2 2 ? 41.366 -30.397 68.641 1.00 58.95 1 LEU C N 1
ATOM 1626 C CA . LEU C 2 2 ? 40.660 -29.206 68.102 1.00 57.12 1 LEU C CA 1
ATOM 1627 C C . LEU C 2 2 ? 41.503 -28.109 67.431 1.00 56.18 1 LEU C C 1
ATOM 1628 O O . LEU C 2 2 ? 41.561 -28.056 66.206 1.00 56.35 1 LEU C O 1
ATOM 1633 N N . ILE C 2 3 ? 42.157 -27.253 68.205 1.00 54.61 2 ILE C N 1
ATOM 1634 C CA . ILE C 2 3 ? 42.983 -26.196 67.634 1.00 53.59 2 ILE C CA 1
ATOM 1635 C C . ILE C 2 3 ? 44.474 -26.517 67.762 1.00 53.05 2 ILE C C 1
ATOM 1636 O O . ILE C 2 3 ? 44.900 -26.983 68.803 1.00 52.92 2 ILE C O 1
ATOM 1641 N N . THR C 2 4 ? 45.258 -26.248 66.713 1.00 52.61 3 THR C N 1
ATOM 1642 C CA . THR C 2 4 ? 46.694 -26.631 66.610 1.00 51.88 3 THR C CA 1
ATOM 1643 C C . THR C 2 4 ? 47.753 -25.554 66.932 1.00 51.63 3 THR C C 1
ATOM 1644 O O . THR C 2 4 ? 47.751 -24.447 66.371 1.00 50.75 3 THR C O 1
ATOM 1648 N N . GLY C 2 5 ? 48.692 -25.918 67.803 1.00 51.82 4 GLY C N 1
ATOM 1649 C CA . GLY C 2 5 ? 49.691 -24.974 68.291 1.00 52.22 4 GLY C CA 1
ATOM 1650 C C . GLY C 2 5 ? 51.130 -25.448 68.316 1.00 52.47 4 GLY C C 1
ATOM 1651 O O . GLY C 2 5 ? 51.418 -26.641 68.334 1.00 52.46 4 GLY C O 1
ATOM 1652 N N . THR C 2 6 ? 52.029 -24.475 68.318 1.00 53.01 5 THR C N 1
ATOM 1653 C CA . THR C 2 6 ? 53.467 -24.682 68.388 1.00 53.69 5 THR C CA 1
ATOM 1654 C C . THR C 2 6 ? 53.921 -23.992 69.635 1.00 53.49 5 THR C C 1
ATOM 1655 O O . THR C 2 6 ? 53.577 -22.843 69.842 1.00 53.10 5 THR C O 1
ATOM 1659 N N . GLU C 2 7 ? 54.712 -24.645 70.468 1.00 54.22 6 GLU C N 1
ATOM 1660 C CA . GLU C 2 7 ? 55.070 -23.972 71.710 1.00 54.90 6 GLU C CA 1
ATOM 1661 C C . GLU C 2 7 ? 56.121 -22.910 71.533 1.00 54.45 6 GLU C C 1
ATOM 1662 O O . GLU C 2 7 ? 57.056 -23.059 70.764 1.00 53.78 6 GLU C O 1
ATOM 1668 N N . ALA C 2 8 ? 55.909 -21.812 72.249 1.00 54.80 7 ALA C N 1
ATOM 1669 C CA . ALA C 2 8 ? 56.660 -20.588 72.057 1.00 55.42 7 ALA C CA 1
ATOM 1670 C C . ALA C 2 8 ? 58.082 -20.687 72.578 1.00 55.83 7 ALA C C 1
ATOM 1671 O O . ALA C 2 8 ? 58.344 -21.292 73.620 1.00 55.67 7 ALA C O 1
ATOM 1673 N N . SER C 2 9 ? 58.995 -20.069 71.844 1.00 56.30 8 SER C N 1
ATOM 1674 C CA . SER C 2 9 ? 60.365 -19.965 72.295 1.00 56.98 8 SER C CA 1
ATOM 1675 C C . SER C 2 9 ? 60.615 -18.563 72.830 1.00 57.11 8 SER C C 1
ATOM 1676 O O . SER C 2 9 ? 59.751 -17.697 72.733 1.00 57.10 8 SER C O 1
ATOM 1679 N N . CYS C 2 10 ? 61.787 -18.368 73.425 1.00 57.54 9 CYS C N 1
ATOM 1680 C CA . CYS C 2 10 ? 62.233 -17.065 73.903 1.00 58.10 9 CYS C CA 1
ATOM 1681 C C . CYS C 2 10 ? 63.729 -17.098 74.108 1.00 58.79 9 CYS C C 1
ATOM 1682 O O . CYS C 2 10 ? 64.334 -18.172 74.152 1.00 58.78 9 CYS C O 1
ATOM 1685 N N . GLU C 2 11 ? 64.317 -15.919 74.276 1.00 59.86 10 GLU C N 1
ATOM 1686 C CA . GLU C 2 11 ? 65.756 -15.773 74.081 1.00 61.19 10 GLU C CA 1
ATOM 1687 C C . GLU C 2 11 ? 66.588 -15.604 75.352 1.00 60.82 10 GLU C C 1
ATOM 1688 O O . GLU C 2 11 ? 67.613 -16.274 75.514 1.00 60.98 10 GLU C O 1
ATOM 1694 N N . ASN C 2 12 ? 66.139 -14.734 76.251 1.00 60.41 11 ASN C N 1
ATOM 1695 C CA . ASN C 2 12 ? 66.898 -14.436 77.475 1.00 59.93 11 ASN C CA 1
ATOM 1696 C C . ASN C 2 12 ? 66.683 -15.371 78.668 1.00 58.84 11 ASN C C 1
ATOM 1697 O O . ASN C 2 12 ? 65.756 -15.202 79.447 1.00 58.38 11 ASN C O 1
ATOM 1702 N N . GLU C 2 13 ? 67.575 -16.343 78.802 1.00 58.13 12 GLU C N 1
ATOM 1703 C CA . GLU C 2 13 ? 67.560 -17.273 79.918 1.00 57.72 12 GLU C CA 1
ATOM 1704 C C . GLU C 2 13 ? 67.248 -16.633 81.254 1.00 57.29 12 GLU C C 1
ATOM 1705 O O . GLU C 2 13 ? 67.844 -15.633 81.646 1.00 57.46 12 GLU C O 1
ATOM 1711 N N . GLY C 2 14 ? 66.312 -17.231 81.965 1.00 56.48 13 GLY C N 1
ATOM 1712 C CA . GLY C 2 14 ? 66.119 -16.885 83.342 1.00 55.72 13 GLY C CA 1
ATOM 1713 C C . GLY C 2 14 ? 65.559 -15.515 83.640 1.00 55.19 13 GLY C C 1
ATOM 1714 O O . GLY C 2 14 ? 65.576 -15.103 84.795 1.00 55.62 13 GLY C O 1
ATOM 1715 N N . GLU C 2 15 ? 65.043 -14.792 82.653 1.00 54.46 14 GLU C N 1
ATOM 1716 C CA . GLU C 2 15 ? 64.404 -13.523 83.020 1.00 54.08 14 GLU C CA 1
ATOM 1717 C C . GLU C 2 15 ? 62.905 -13.406 82.742 1.00 52.30 14 GLU C C 1
ATOM 1718 O O . GLU C 2 15 ? 62.354 -14.154 81.949 1.00 52.08 14 GLU C O 1
ATOM 1724 N N . VAL C 2 16 ? 62.250 -12.494 83.450 1.00 50.77 15 VAL C N 1
ATOM 1725 C CA . VAL C 2 16 ? 60.803 -12.383 83.398 1.00 49.45 15 VAL C CA 1
ATOM 1726 C C . VAL C 2 16 ? 60.347 -12.027 81.994 1.00 48.74 15 VAL C C 1
ATOM 1727 O O . VAL C 2 16 ? 60.992 -11.248 81.298 1.00 48.65 15 VAL C O 1
ATOM 1731 N N . LEU C 2 17 ? 59.226 -12.609 81.589 1.00 47.78 16 LEU C N 1
ATOM 1732 C CA . LEU C 2 17 ? 58.731 -12.503 80.231 1.00 46.79 16 LEU C CA 1
ATOM 1733 C C . LEU C 2 17 ? 57.382 -11.836 80.226 1.00 46.29 16 LEU C C 1
ATOM 1734 O O . LEU C 2 17 ? 56.483 -12.258 80.938 1.00 45.91 16 LEU C O 1
ATOM 1739 N N . HIS C 2 18 ? 57.227 -10.796 79.421 1.00 46.21 17 HIS C N 1
ATOM 1740 C CA . HIS C 2 18 ? 55.931 -10.139 79.312 1.00 46.36 17 HIS C CA 1
ATOM 1741 C C . HIS C 2 18 ? 55.282 -10.373 77.959 1.00 46.94 17 HIS C C 1
ATOM 1742 O O . HIS C 2 18 ? 55.717 -9.834 76.954 1.00 47.68 17 HIS C O 1
ATOM 1749 N N . ILE C 2 19 ? 54.231 -11.179 77.945 1.00 47.54 18 ILE C N 1
ATOM 1750 C CA . ILE C 2 19 ? 53.534 -11.556 76.722 1.00 47.75 18 ILE C CA 1
ATOM 1751 C C . ILE C 2 19 ? 52.266 -10.743 76.653 1.00 48.17 18 ILE C C 1
ATOM 1752 O O . ILE C 2 19 ? 51.353 -10.966 77.422 1.00 48.11 18 I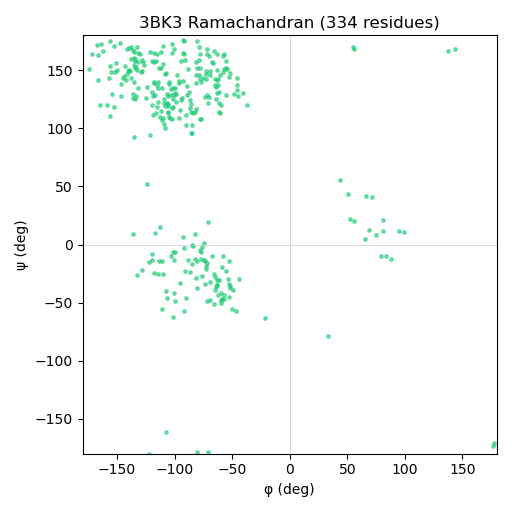LE C O 1
ATOM 1757 N N . PRO C 2 20 ? 52.203 -9.772 75.754 1.00 49.20 19 PRO C N 1
ATOM 1758 C CA . PRO C 2 20 ? 50.944 -9.053 75.584 1.00 50.21 19 PRO C CA 1
ATOM 1759 C C . PRO C 2 20 ? 49.746 -9.990 75.539 1.00 51.06 19 PRO C C 1
ATOM 1760 O O . PRO C 2 20 ? 49.750 -10.958 74.773 1.00 51.36 19 PRO C O 1
ATOM 1764 N N . ASN C 2 21 ? 48.744 -9.706 76.370 1.00 51.92 20 ASN C N 1
ATOM 1765 C CA . ASN C 2 21 ? 47.465 -10.418 76.341 1.00 52.70 20 ASN C CA 1
ATOM 1766 C C . ASN C 2 21 ? 47.406 -11.667 77.177 1.00 53.23 20 ASN C C 1
ATOM 1767 O O . ASN C 2 21 ? 46.332 -12.209 77.417 1.00 54.11 20 ASN C O 1
ATOM 1772 N N . ILE C 2 22 ? 48.563 -12.126 77.625 1.00 53.70 21 ILE C N 1
ATOM 1773 C CA . ILE C 2 22 ? 48.644 -13.301 78.477 1.00 53.82 21 ILE C CA 1
ATOM 1774 C C . ILE C 2 22 ? 49.062 -12.872 79.875 1.00 54.00 21 ILE C C 1
ATOM 1775 O O . ILE C 2 22 ? 48.383 -13.111 80.868 1.00 54.21 21 ILE C O 1
ATOM 1780 N N . THR C 2 23 ? 50.181 -12.181 79.926 1.00 54.02 22 THR C N 1
ATOM 1781 C CA . THR C 2 23 ? 50.927 -12.048 81.139 1.00 54.04 22 THR C CA 1
ATOM 1782 C C . THR C 2 23 ? 50.506 -10.801 81.927 1.00 54.72 22 THR C C 1
ATOM 1783 O O . THR C 2 23 ? 50.972 -10.561 83.051 1.00 54.36 22 THR C O 1
ATOM 1787 N N . ASP C 2 24 ? 49.583 -10.039 81.343 1.00 55.40 23 ASP C N 1
ATOM 1788 C CA . ASP C 2 24 ? 49.078 -8.835 81.978 1.00 56.61 23 ASP C CA 1
ATOM 1789 C C . ASP C 2 24 ? 47.980 -9.129 82.985 1.00 57.13 23 ASP C C 1
ATOM 1790 O O . ASP C 2 24 ? 47.599 -8.254 83.742 1.00 58.00 23 ASP C O 1
ATOM 1795 N N . ASN C 2 25 ? 47.449 -10.342 82.991 1.00 57.46 24 ASN C N 1
ATOM 1796 C CA . ASN C 2 25 ? 46.542 -10.717 84.046 1.00 57.71 24 ASN C CA 1
ATOM 1797 C C . ASN C 2 25 ? 47.401 -10.867 85.284 1.00 57.68 24 ASN C C 1
ATOM 1798 O O . ASN C 2 25 ? 48.402 -11.565 85.244 1.00 58.16 24 ASN C O 1
ATOM 1803 N N . PRO C 2 26 ? 47.029 -10.220 86.397 1.00 57.60 25 PRO C N 1
ATOM 1804 C CA . PRO C 2 26 ? 47.935 -10.278 87.546 1.00 57.11 25 PRO C CA 1
ATOM 1805 C C . PRO C 2 26 ? 48.310 -11.698 88.007 1.00 56.90 25 PRO C C 1
ATOM 1806 O O . PRO C 2 26 ? 49.352 -11.867 88.638 1.00 57.09 25 PRO C O 1
ATOM 1810 N N . CYS C 2 27 ? 47.500 -12.713 87.708 1.00 56.34 26 CYS C N 1
ATOM 1811 C CA . CYS C 2 27 ? 47.787 -14.038 88.285 1.00 56.02 26 CYS C CA 1
ATOM 1812 C C . CYS C 2 27 ? 48.636 -14.955 87.419 1.00 55.07 26 CYS C C 1
ATOM 1813 O O . CYS C 2 27 ? 48.843 -16.111 87.764 1.00 54.92 26 CYS C O 1
ATOM 1816 N N . ILE C 2 28 ? 49.138 -14.422 86.314 1.00 54.19 27 ILE C N 1
ATOM 1817 C CA . ILE C 2 28 ? 49.852 -15.191 85.312 1.00 53.28 27 ILE C CA 1
ATOM 1818 C C . ILE C 2 28 ? 51.204 -14.550 85.097 1.00 52.78 27 ILE C C 1
ATOM 1819 O O . ILE C 2 28 ? 51.294 -13.357 84.798 1.00 52.80 27 ILE C O 1
ATOM 1824 N N . SER C 2 29 ? 52.258 -15.338 85.234 1.00 52.20 28 SER C N 1
ATOM 1825 C CA . SER C 2 29 ? 53.612 -14.840 84.997 1.00 51.55 28 SER C CA 1
ATOM 1826 C C . SER C 2 29 ? 54.461 -15.880 84.281 1.00 51.12 28 SER C C 1
ATOM 1827 O O . SER C 2 29 ? 54.275 -17.079 84.458 1.00 50.35 28 SER C O 1
ATOM 1830 N N . CYS C 2 30 ? 55.403 -15.407 83.481 1.00 50.92 29 CYS C N 1
ATOM 1831 C CA . CYS C 2 30 ? 56.251 -16.296 82.730 1.00 51.39 29 CYS C CA 1
ATOM 1832 C C . CYS C 2 30 ? 57.711 -15.965 82.927 1.00 51.42 29 CYS C C 1
ATOM 1833 O O . CYS C 2 30 ? 58.079 -14.870 83.306 1.00 51.27 29 CYS C O 1
ATOM 1836 N N . VAL C 2 31 ? 58.554 -16.934 82.658 1.00 51.87 30 VAL C N 1
ATOM 1837 C CA . VAL C 2 31 ? 59.952 -16.707 82.766 1.00 52.76 30 VAL C CA 1
ATOM 1838 C C . VAL C 2 31 ? 60.586 -17.553 81.690 1.00 53.06 30 VAL C C 1
ATOM 1839 O O . VAL C 2 31 ? 60.161 -18.671 81.459 1.00 53.39 30 VAL C O 1
ATOM 1843 N N . CYS C 2 32 ? 61.574 -17.001 80.998 1.00 53.76 31 CYS C N 1
ATOM 1844 C CA . CYS C 2 32 ? 62.211 -17.710 79.912 1.00 53.78 31 CYS C CA 1
ATOM 1845 C C . CYS C 2 32 ? 63.268 -18.616 80.453 1.00 53.95 31 CYS C C 1
ATOM 1846 O O . CYS C 2 32 ? 64.262 -18.161 80.982 1.00 54.21 31 CYS C O 1
ATOM 1849 N N . LEU C 2 33 ? 63.065 -19.910 80.327 1.00 54.46 32 LEU C N 1
ATOM 1850 C CA . LEU C 2 33 ? 64.098 -20.814 80.745 1.00 54.97 32 LEU C CA 1
ATOM 1851 C C . LEU C 2 33 ? 64.158 -22.097 79.889 1.00 55.58 32 LEU C C 1
ATOM 1852 O O . LEU C 2 33 ? 63.161 -22.778 79.645 1.00 55.19 32 LEU C O 1
ATOM 1857 N N . ASN C 2 34 ? 65.358 -22.370 79.392 1.00 56.68 33 ASN C N 1
ATOM 1858 C CA . ASN C 2 34 ? 65.565 -23.389 78.397 1.00 57.61 33 ASN C CA 1
ATOM 1859 C C . ASN C 2 34 ? 65.004 -22.971 77.066 1.00 58.06 33 ASN C C 1
ATOM 1860 O O . ASN C 2 34 ? 64.397 -23.772 76.357 1.00 58.29 33 ASN C O 1
ATOM 1865 N N . GLN C 2 35 ? 65.210 -21.704 76.730 1.00 58.50 34 GLN C N 1
ATOM 1866 C CA . GLN C 2 35 ? 64.829 -21.200 75.428 1.00 58.99 34 GLN C CA 1
ATOM 1867 C C . GLN C 2 35 ? 63.323 -21.240 75.236 1.00 58.74 34 GLN C C 1
ATOM 1868 O O . GLN C 2 35 ? 62.844 -20.943 74.150 1.00 59.00 34 GLN C O 1
ATOM 1874 N N . LYS C 2 36 ? 62.574 -21.624 76.271 1.00 58.21 35 LYS C N 1
ATOM 1875 C CA . LYS C 2 36 ? 61.112 -21.628 76.169 1.00 57.83 35 LYS C CA 1
ATOM 1876 C C . LYS C 2 36 ? 60.439 -20.965 77.365 1.00 56.50 35 LYS C C 1
ATOM 1877 O O . LYS C 2 36 ? 61.086 -20.656 78.351 1.00 56.17 35 LYS C O 1
ATOM 1883 N N . ALA C 2 37 ? 59.134 -20.750 77.259 1.00 55.73 36 ALA C N 1
ATOM 1884 C CA . ALA C 2 37 ? 58.378 -19.939 78.212 1.00 54.89 36 ALA C CA 1
ATOM 1885 C C . ALA C 2 37 ? 57.711 -20.770 79.272 1.00 54.50 36 ALA C C 1
ATOM 1886 O O . ALA C 2 37 ? 56.759 -21.444 78.974 1.00 55.04 36 ALA C O 1
ATOM 1888 N N . GLU C 2 38 ? 58.175 -20.731 80.508 1.00 54.61 37 GLU C N 1
ATOM 1889 C CA . GLU C 2 38 ? 57.446 -21.423 81.571 1.00 54.89 37 GLU C CA 1
ATOM 1890 C C . GLU C 2 38 ? 56.579 -20.433 82.347 1.00 54.50 37 GLU C C 1
ATOM 1891 O O . GLU C 2 38 ? 57.071 -19.453 82.898 1.00 54.28 37 GLU C O 1
ATOM 1897 N N . CYS C 2 39 ? 55.283 -20.695 82.391 1.00 53.97 38 CYS C N 1
ATOM 1898 C CA . CYS C 2 39 ? 54.396 -19.796 83.075 1.00 53.75 38 CYS C CA 1
ATOM 1899 C C . CYS C 2 39 ? 53.678 -20.473 84.216 1.00 53.82 38 CYS C C 1
ATOM 1900 O O . CYS C 2 39 ? 53.543 -21.692 84.239 1.00 53.92 38 CYS C O 1
ATOM 1903 N N . LYS C 2 40 ? 53.210 -19.677 85.165 1.00 53.90 39 LYS C N 1
ATOM 1904 C CA . LYS C 2 40 ? 52.528 -20.212 86.323 1.00 54.32 39 LYS C CA 1
ATOM 1905 C C . LYS C 2 40 ? 51.260 -19.431 86.502 1.00 54.90 39 LYS C C 1
ATOM 1906 O O . LYS C 2 40 ? 51.138 -18.309 86.031 1.00 54.96 39 LYS C O 1
ATOM 1908 N N . GLN C 2 41 ? 50.302 -20.035 87.179 1.00 55.94 40 GLN C N 1
ATOM 1909 C CA . GLN C 2 41 ? 49.076 -19.361 87.499 1.00 56.85 40 GLN C CA 1
ATOM 1910 C C . GLN C 2 41 ? 49.063 -19.361 88.989 1.00 57.84 40 GLN C C 1
ATOM 1911 O O . GLN C 2 41 ? 48.958 -20.437 89.564 1.00 58.29 40 GLN C O 1
ATOM 1917 N N . GLU C 2 42 ? 49.205 -18.211 89.647 1.00 59.01 41 GLU C N 1
ATOM 1918 C CA . GLU C 2 42 ? 49.301 -18.279 91.113 1.00 60.57 41 GLU C CA 1
ATOM 1919 C C . GLU C 2 42 ? 47.956 -18.599 91.732 1.00 60.86 41 GLU C C 1
ATOM 1920 O O . GLU C 2 42 ? 46.912 -18.300 91.145 1.00 60.73 41 GLU C O 1
ATOM 1926 N N . LYS C 2 43 ? 47.995 -19.282 92.874 1.00 61.47 42 LYS C N 1
ATOM 1927 C CA . LYS C 2 43 ? 46.780 -19.630 93.583 1.00 62.10 42 LYS C CA 1
ATOM 1928 C C . LYS C 2 43 ? 46.684 -18.821 94.875 1.00 62.13 42 LYS C C 1
ATOM 1929 O O . LYS C 2 43 ? 47.688 -18.348 95.428 1.00 61.88 42 LYS C O 1
ATOM 1935 N N . CYS C 2 44 ? 45.458 -18.648 95.341 1.00 62.28 43 CYS C N 1
ATOM 1936 C CA . CYS C 2 44 ? 45.194 -17.745 96.433 1.00 62.38 43 CYS C CA 1
ATOM 1937 C C . CYS C 2 44 ? 44.770 -18.478 97.665 1.00 62.46 43 CYS C C 1
ATOM 1938 O O . CYS C 2 44 ? 44.184 -19.553 97.585 1.00 62.64 43 CYS C O 1
ATOM 1941 N N . ALA C 2 45 ? 45.044 -17.887 98.818 1.00 62.64 44 ALA C N 1
ATOM 1942 C CA . ALA C 2 45 ? 44.502 -18.447 100.043 1.00 62.84 44 ALA C CA 1
ATOM 1943 C C . ALA C 2 45 ? 42.984 -18.322 99.997 1.00 62.62 44 ALA C C 1
ATOM 1944 O O . ALA C 2 45 ? 42.463 -17.306 99.530 1.00 62.77 44 ALA C O 1
ATOM 1946 N N . PRO C 2 46 ? 42.269 -19.381 100.418 1.00 62.37 45 PRO C N 1
ATOM 1947 C CA . PRO C 2 46 ? 40.890 -19.185 100.890 1.00 61.85 45 PRO C CA 1
ATOM 1948 C C . PRO C 2 46 ? 40.934 -18.149 102.010 1.00 61.09 45 PRO C C 1
ATOM 1949 O O . PRO C 2 46 ? 41.993 -17.951 102.616 1.00 61.08 45 PRO C O 1
ATOM 1953 N N . LEU C 2 47 ? 39.823 -17.479 102.288 1.00 60.17 46 LEU C N 1
ATOM 1954 C CA . LEU C 2 47 ? 39.888 -16.380 103.245 1.00 59.37 46 LEU C CA 1
ATOM 1955 C C . LEU C 2 47 ? 38.809 -16.403 104.308 1.00 58.73 46 LEU C C 1
ATOM 1956 O O . LEU C 2 47 ? 37.829 -17.133 104.176 1.00 58.54 46 LEU C O 1
ATOM 1961 N N . ALA C 2 48 ? 39.008 -15.614 105.367 1.00 58.19 47 ALA C N 1
ATOM 1962 C CA . ALA C 2 48 ? 38.102 -15.617 106.531 1.00 57.69 47 ALA C CA 1
ATOM 1963 C C . ALA C 2 48 ? 36.651 -15.787 106.096 1.00 57.19 47 ALA C C 1
ATOM 1964 O O . ALA C 2 48 ? 36.115 -14.981 105.338 1.00 57.18 47 ALA C O 1
ATOM 1966 N N . GLU C 2 49 ? 36.026 -16.853 106.574 1.00 56.61 48 GLU C N 1
ATOM 1967 C CA . GLU C 2 49 ? 34.724 -17.283 106.071 1.00 56.10 48 GLU C CA 1
ATOM 1968 C C . GLU C 2 49 ? 33.582 -16.337 106.493 1.00 55.03 48 GLU C C 1
ATOM 1969 O O . GLU C 2 49 ? 32.407 -16.698 106.457 1.00 55.01 48 GLU C O 1
ATOM 1975 N N . ASP C 2 50 ? 33.932 -15.114 106.871 1.00 53.75 49 ASP C N 1
ATOM 1976 C CA . ASP C 2 50 ? 32.939 -14.147 107.298 1.00 52.62 49 ASP C CA 1
ATOM 1977 C C . ASP C 2 50 ? 33.201 -12.781 106.686 1.00 51.62 49 ASP C C 1
ATOM 1978 O O . ASP C 2 50 ? 32.577 -11.795 107.066 1.00 51.70 49 ASP C O 1
ATOM 1983 N N . CYS C 2 51 ? 34.141 -12.731 105.749 1.00 50.52 50 CYS C N 1
ATOM 1984 C CA . CYS C 2 51 ? 34.440 -11.522 104.999 1.00 48.83 50 CYS C CA 1
ATOM 1985 C C . CYS C 2 51 ? 33.237 -11.093 104.199 1.00 47.34 50 CYS C C 1
ATOM 1986 O O . CYS C 2 51 ? 32.590 -11.922 103.576 1.00 46.91 50 CYS C O 1
ATOM 1989 N N . ALA C 2 52 ? 32.957 -9.795 104.197 1.00 45.75 51 ALA C N 1
ATOM 1990 C CA . ALA C 2 52 ? 31.825 -9.256 103.458 1.00 44.27 51 ALA C CA 1
ATOM 1991 C C . ALA C 2 52 ? 32.263 -8.365 102.305 1.00 43.61 51 ALA C C 1
ATOM 1992 O O . ALA C 2 52 ? 31.473 -8.044 101.431 1.00 43.91 51 ALA C O 1
ATOM 1994 N N . LEU C 2 53 ? 33.525 -7.966 102.305 1.00 42.91 52 LEU C N 1
ATOM 1995 C CA . LEU C 2 53 ? 34.059 -7.059 101.302 1.00 42.16 52 LEU C CA 1
ATOM 1996 C C . LEU C 2 53 ? 35.467 -7.494 101.027 1.00 42.13 52 LEU C C 1
ATOM 1997 O O . LEU C 2 53 ? 36.177 -7.914 101.913 1.00 42.04 52 LEU C O 1
ATOM 2002 N N . VAL C 2 54 ? 35.889 -7.352 99.793 1.00 42.38 53 VAL C N 1
ATOM 2003 C CA . VAL C 2 54 ? 37.127 -7.921 99.362 1.00 42.60 53 VAL C CA 1
ATOM 2004 C C . VAL C 2 54 ? 37.736 -6.914 98.402 1.00 43.41 53 VAL C C 1
ATOM 2005 O O . VAL C 2 54 ? 37.019 -6.259 97.668 1.00 43.75 53 VAL C O 1
ATOM 2009 N N . VAL C 2 55 ? 39.047 -6.743 98.442 1.00 44.58 54 VAL C N 1
ATOM 2010 C CA . VAL C 2 55 ? 39.733 -5.828 97.536 1.00 45.84 54 VAL C CA 1
ATOM 2011 C C . VAL C 2 55 ? 41.046 -6.478 97.121 1.00 47.31 54 VAL C C 1
ATOM 2012 O O . VAL C 2 55 ? 41.633 -7.211 97.917 1.00 47.50 54 VAL C O 1
ATOM 2016 N N . LYS C 2 56 ? 41.505 -6.246 95.891 1.00 49.17 55 LYS C N 1
ATOM 2017 C CA . LYS C 2 56 ? 42.895 -6.580 95.568 1.00 51.55 55 LYS C CA 1
ATOM 2018 C C . LYS C 2 56 ? 43.789 -5.379 95.226 1.00 52.88 55 LYS C C 1
ATOM 2019 O O . LYS C 2 56 ? 43.380 -4.470 94.505 1.00 52.61 55 LYS C O 1
ATOM 2025 N N . GLN C 2 57 ? 45.013 -5.403 95.767 1.00 54.89 56 GLN C N 1
ATOM 2026 C CA . GLN C 2 57 ? 46.021 -4.358 95.518 1.00 57.05 56 GLN C CA 1
ATOM 2027 C C . GLN C 2 57 ? 46.324 -4.211 94.050 1.00 57.81 56 GLN C C 1
ATOM 2028 O O . GLN C 2 57 ? 46.274 -5.184 93.286 1.00 57.97 56 GLN C O 1
ATOM 2034 N N . THR C 2 58 ? 46.660 -2.996 93.645 1.00 58.75 57 THR C N 1
ATOM 2035 C CA . THR C 2 58 ? 46.974 -2.790 92.240 1.00 59.51 57 THR C CA 1
ATOM 2036 C C . THR C 2 58 ? 48.087 -3.760 91.861 1.00 59.59 57 THR C C 1
ATOM 2037 O O . THR C 2 58 ? 49.106 -3.861 92.559 1.00 59.73 57 THR C O 1
ATOM 2041 N N . GLY C 2 59 ? 47.862 -4.508 90.789 1.00 59.52 58 GLY C N 1
ATOM 2042 C CA . GLY C 2 59 ? 48.848 -5.487 90.333 1.00 59.47 58 GLY C CA 1
ATOM 2043 C C . GLY C 2 59 ? 48.855 -6.786 91.115 1.00 59.13 58 GLY C C 1
ATOM 2044 O O . GLY C 2 59 ? 49.501 -7.747 90.717 1.00 59.20 58 GLY C O 1
ATOM 2045 N N . ALA C 2 60 ? 48.131 -6.828 92.227 1.00 58.96 59 ALA C N 1
ATOM 2046 C CA . ALA C 2 60 ? 48.067 -8.053 93.008 1.00 58.74 59 ALA C CA 1
ATOM 2047 C C . ALA C 2 60 ? 47.057 -8.999 92.420 1.00 58.93 59 ALA C C 1
ATOM 2048 O O . ALA C 2 60 ? 46.110 -8.595 91.723 1.00 58.85 59 ALA C O 1
ATOM 2050 N N . CYS C 2 61 ? 47.264 -10.269 92.734 1.00 58.94 60 CYS C N 1
ATOM 2051 C CA . CYS C 2 61 ? 46.496 -11.342 92.149 1.00 58.82 60 CYS C CA 1
ATOM 2052 C C . CYS C 2 61 ? 45.393 -11.789 93.098 1.00 58.88 60 CYS C C 1
ATOM 2053 O O . CYS C 2 61 ? 44.236 -11.910 92.728 1.00 58.79 60 CYS C O 1
ATOM 2056 N N . CYS C 2 62 ? 45.766 -12.021 94.341 1.00 59.21 61 CYS C N 1
ATOM 2057 C CA . CYS C 2 62 ? 44.821 -12.482 95.316 1.00 59.22 61 CYS C CA 1
ATOM 2058 C C . CYS C 2 62 ? 44.136 -11.329 96.023 1.00 59.21 61 CYS C C 1
ATOM 2059 O O . CYS C 2 62 ? 44.769 -10.331 96.390 1.00 58.93 61 CYS C O 1
ATOM 2062 N N . GLU C 2 63 ? 42.823 -11.471 96.185 1.00 59.25 62 GLU C N 1
ATOM 2063 C CA . GLU C 2 63 ? 42.027 -10.500 96.908 1.00 58.91 62 GLU C CA 1
ATOM 2064 C C . GLU C 2 63 ? 42.217 -10.731 98.392 1.00 58.92 62 GLU C C 1
ATOM 2065 O O . GLU C 2 63 ? 42.621 -11.815 98.811 1.00 59.02 62 GLU C O 1
ATOM 2071 N N . LYS C 2 64 ? 41.936 -9.705 99.183 1.00 58.80 63 LYS C N 1
ATOM 2072 C CA . LYS C 2 64 ? 42.026 -9.810 100.623 1.00 58.91 63 LYS C CA 1
ATOM 2073 C C . LYS C 2 64 ? 40.812 -9.103 101.235 1.00 58.23 63 LYS C C 1
ATOM 2074 O O . LYS C 2 64 ? 40.197 -8.287 100.565 1.00 58.08 63 LYS C O 1
ATOM 2080 N N . CYS C 2 65 ? 40.453 -9.413 102.479 1.00 57.76 64 CYS C N 1
ATOM 2081 C CA . CYS C 2 65 ? 39.408 -8.641 103.160 1.00 57.77 64 CYS C CA 1
ATOM 2082 C C . CYS C 2 65 ? 39.744 -7.169 103.307 1.00 58.36 64 CYS C C 1
ATOM 2083 O O . CYS C 2 65 ? 40.736 -6.813 103.948 1.00 58.48 64 CYS C O 1
ATOM 2086 N N . LYS C 2 66 ? 38.906 -6.317 102.730 1.00 58.97 65 LYS C N 1
ATOM 2087 C CA . LYS C 2 66 ? 38.887 -4.914 103.089 1.00 59.82 65 LYS C CA 1
ATOM 2088 C C . LYS C 2 66 ? 38.249 -4.943 104.480 1.00 60.02 65 LYS C C 1
ATOM 2089 O O . LYS C 2 66 ? 38.766 -4.364 105.437 1.00 60.00 65 LYS C O 1
ATOM 2095 N N . GLY C 2 67 ? 37.134 -5.668 104.575 1.00 60.36 66 GLY C N 1
ATOM 2096 C CA . GLY C 2 67 ? 36.409 -5.902 105.831 1.00 60.64 66 GLY C CA 1
ATOM 2097 C C . GLY C 2 67 ? 35.150 -6.763 105.662 1.00 60.74 66 GLY C C 1
ATOM 2098 O O . GLY C 2 67 ? 35.174 -7.899 105.159 1.00 60.43 66 GLY C O 1
ATOM 2100 N N . TRP D 2 1 ? 44.745 -8.575 32.207 1.00 56.57 -1 TRP D N 1
ATOM 2101 C CA . TRP D 2 1 ? 43.571 -8.972 31.379 1.00 56.35 -1 TRP D CA 1
ATOM 2102 C C . TRP D 2 1 ? 42.322 -9.113 32.245 1.00 55.23 -1 TRP D C 1
ATOM 2103 O O . TRP D 2 1 ? 41.911 -8.151 32.911 1.00 55.50 -1 TRP D O 1
ATOM 2114 N N . LEU D 2 2 ? 41.715 -10.301 32.223 1.00 53.18 1 LEU D N 1
ATOM 2115 C CA . LEU D 2 2 ? 40.715 -10.662 33.217 1.00 51.16 1 LEU D CA 1
ATOM 2116 C C . LEU D 2 2 ? 41.368 -11.676 34.131 1.00 50.19 1 LEU D C 1
ATOM 2117 O O . LEU D 2 2 ? 41.216 -11.637 35.343 1.00 49.89 1 LEU D O 1
ATOM 2122 N N . ILE D 2 3 ? 42.130 -12.569 33.520 1.00 49.15 2 ILE D N 1
ATOM 2123 C CA . ILE D 2 3 ? 42.912 -13.554 34.228 1.00 48.09 2 ILE D CA 1
ATOM 2124 C C . ILE D 2 3 ? 44.378 -13.112 34.080 1.00 47.58 2 ILE D C 1
ATOM 2125 O O . ILE D 2 3 ? 44.715 -12.504 33.079 1.00 47.42 2 ILE D O 1
ATOM 2130 N N . THR D 2 4 ? 45.231 -13.359 35.077 1.00 47.32 3 THR D N 1
ATOM 2131 C CA . THR D 2 4 ? 46.633 -12.862 35.069 1.00 47.03 3 THR D CA 1
ATOM 2132 C C . THR D 2 4 ? 47.718 -13.912 34.819 1.00 46.98 3 THR D C 1
ATOM 2133 O O . THR D 2 4 ? 47.871 -14.878 35.575 1.00 46.56 3 THR D O 1
ATOM 2137 N N . GLY D 2 5 ? 48.504 -13.700 33.775 1.00 47.14 4 GLY D N 1
ATOM 2138 C CA . GLY D 2 5 ? 49.634 -14.571 33.519 1.00 47.91 4 GLY D CA 1
ATOM 2139 C C . GLY D 2 5 ? 50.958 -13.838 33.476 1.00 48.61 4 GLY D C 1
ATOM 2140 O O . GLY D 2 5 ? 51.019 -12.625 33.668 1.00 48.67 4 GLY D O 1
ATOM 2141 N N . THR D 2 6 ? 52.032 -14.581 33.243 1.00 49.33 5 THR D N 1
ATOM 2142 C CA . THR D 2 6 ? 53.330 -13.973 33.015 1.00 50.20 5 THR D CA 1
ATOM 2143 C C . THR D 2 6 ? 54.012 -14.746 31.918 1.00 50.89 5 THR D C 1
ATOM 2144 O O . THR D 2 6 ? 53.786 -15.938 31.779 1.00 50.73 5 THR D O 1
ATOM 2148 N N . GLU D 2 7 ? 54.866 -14.069 31.158 1.00 52.15 6 GLU D N 1
ATOM 2149 C CA . GLU D 2 7 ? 55.545 -14.681 30.018 1.00 53.26 6 GLU D CA 1
ATOM 2150 C C . GLU D 2 7 ? 56.484 -15.813 30.421 1.00 53.23 6 GLU D C 1
ATOM 2151 O O . GLU D 2 7 ? 57.224 -15.697 31.382 1.00 53.02 6 GLU D O 1
ATOM 2157 N N . ALA D 2 8 ? 56.427 -16.917 29.687 1.00 53.74 7 ALA D N 1
ATOM 2158 C CA . ALA D 2 8 ? 57.226 -18.085 30.013 1.00 54.35 7 ALA D CA 1
ATOM 2159 C C . ALA D 2 8 ? 58.663 -17.866 29.545 1.00 55.13 7 ALA D C 1
ATOM 2160 O O . ALA D 2 8 ? 58.944 -16.976 28.740 1.00 55.49 7 ALA D O 1
ATOM 2162 N N . SER D 2 9 ? 59.585 -18.670 30.049 1.00 55.67 8 SER D N 1
ATOM 2163 C CA . SER D 2 9 ? 60.954 -18.547 29.608 1.00 56.17 8 SER D CA 1
ATOM 2164 C C . SER D 2 9 ? 61.548 -19.907 29.302 1.00 56.71 8 SER D C 1
ATOM 2165 O O . SER D 2 9 ? 61.052 -20.926 29.755 1.00 56.81 8 SER D O 1
ATOM 2168 N N . CYS D 2 10 ? 62.610 -19.920 28.513 1.00 57.60 9 CYS D N 1
ATOM 2169 C CA . CYS D 2 10 ? 63.293 -21.159 28.201 1.00 58.55 9 CYS D CA 1
ATOM 2170 C C . CYS D 2 10 ? 64.784 -20.906 28.172 1.00 59.15 9 CYS D C 1
ATOM 2171 O O . CYS D 2 10 ? 65.235 -19.759 28.151 1.00 59.15 9 CYS D O 1
ATOM 2174 N N . GLU D 2 11 ? 65.538 -21.994 28.143 1.00 59.97 10 GLU D N 1
ATOM 2175 C CA . GLU D 2 11 ? 66.966 -21.952 28.412 1.00 60.72 10 GLU D CA 1
ATOM 2176 C C . GLU D 2 11 ? 67.812 -21.780 27.161 1.00 60.47 10 GLU D C 1
ATOM 2177 O O . GLU D 2 11 ? 68.607 -20.850 27.047 1.00 60.42 10 GLU D O 1
ATOM 2183 N N . ASN D 2 12 ? 67.633 -22.702 26.229 1.00 60.38 11 ASN D N 1
ATOM 2184 C CA . ASN D 2 12 ? 68.592 -22.890 25.157 1.00 60.32 11 ASN D CA 1
ATOM 2185 C C . ASN D 2 12 ? 68.143 -22.306 23.836 1.00 59.68 11 ASN D C 1
ATOM 2186 O O . ASN D 2 12 ? 67.049 -22.586 23.350 1.00 59.27 11 ASN D O 1
ATOM 2191 N N . GLU D 2 13 ? 69.023 -21.502 23.255 1.00 59.19 12 GLU D N 1
ATOM 2192 C CA . GLU D 2 13 ? 68.696 -20.769 22.057 1.00 58.73 12 GLU D CA 1
ATOM 2193 C C . GLU D 2 13 ? 68.425 -21.713 20.888 1.00 58.01 12 GLU D C 1
ATOM 2194 O O . GLU D 2 13 ? 69.242 -22.578 20.572 1.00 57.80 12 GLU D O 1
ATOM 2200 N N . GLY D 2 14 ? 67.250 -21.555 20.281 1.00 57.36 13 GLY D N 1
ATOM 2201 C CA . GLY D 2 14 ? 66.865 -22.313 19.094 1.00 56.44 13 GLY D CA 1
ATOM 2202 C C . GLY D 2 14 ? 66.354 -23.709 19.378 1.00 55.94 13 GLY D C 1
ATOM 2203 O O . GLY D 2 14 ? 66.356 -24.573 18.509 1.00 55.60 13 GLY D O 1
ATOM 2204 N N . GLU D 2 15 ? 65.905 -23.947 20.598 1.00 55.73 14 GLU D N 1
ATOM 2205 C CA . GLU D 2 15 ? 65.423 -25.270 20.919 1.00 55.55 14 GLU D CA 1
ATOM 2206 C C . GLU D 2 15 ? 63.938 -25.375 20.598 1.00 54.83 14 GLU D C 1
ATOM 2207 O O . GLU D 2 15 ? 63.151 -24.529 20.999 1.00 54.56 14 GLU D O 1
ATOM 2213 N N . VAL D 2 16 ? 63.580 -26.408 19.843 1.00 54.34 15 VAL D N 1
ATOM 2214 C CA . VAL D 2 16 ? 62.188 -26.753 19.578 1.00 53.85 15 VAL D CA 1
ATOM 2215 C C . VAL D 2 16 ? 61.468 -27.095 20.869 1.00 53.81 15 VAL D C 1
ATOM 2216 O O . VAL D 2 16 ? 61.780 -28.094 21.514 1.00 54.14 15 VAL D O 1
ATOM 2220 N N . LEU D 2 17 ? 60.499 -26.280 21.253 1.00 53.55 16 LEU D N 1
ATOM 2221 C CA . LEU D 2 17 ? 59.801 -26.509 22.513 1.00 53.49 16 LEU D CA 1
ATOM 2222 C C . LEU D 2 17 ? 58.619 -27.461 22.371 1.00 53.90 16 LEU D C 1
ATOM 2223 O O . LEU D 2 17 ? 57.800 -27.318 21.471 1.00 53.56 16 LEU D O 1
ATOM 2228 N N . HIS D 2 18 ? 58.542 -28.446 23.258 1.00 54.70 17 HIS D N 1
ATOM 2229 C CA . HIS D 2 18 ? 57.353 -29.290 23.344 1.00 55.48 17 HIS D CA 1
ATOM 2230 C C . HIS D 2 18 ? 56.598 -28.981 24.619 1.00 55.65 17 HIS D C 1
ATOM 2231 O O . HIS D 2 18 ? 57.006 -29.386 25.690 1.00 56.22 17 HIS D O 1
ATOM 2238 N N . ILE D 2 19 ? 55.496 -28.256 24.500 1.00 55.90 18 ILE D N 1
ATOM 2239 C CA . ILE D 2 19 ? 54.745 -27.785 25.661 1.00 55.86 18 ILE D CA 1
ATOM 2240 C C . ILE D 2 19 ? 53.424 -28.519 25.784 1.00 55.90 18 ILE D C 1
ATOM 2241 O O . ILE D 2 19 ? 52.603 -28.478 24.875 1.00 56.03 18 ILE D O 1
ATOM 2246 N N . PRO D 2 20 ? 53.198 -29.184 26.918 1.00 56.11 19 PRO D N 1
ATOM 2247 C CA . PRO D 2 20 ? 51.997 -30.016 26.938 1.00 55.98 19 PRO D CA 1
ATOM 2248 C C . PRO D 2 20 ? 50.723 -29.177 26.786 1.00 55.45 19 PRO D C 1
ATOM 2249 O O . PRO D 2 20 ? 50.552 -28.168 27.473 1.00 55.03 19 PRO D O 1
ATOM 2253 N N . ASN D 2 21 ? 49.874 -29.607 25.855 1.00 55.19 20 ASN D N 1
ATOM 2254 C CA . ASN D 2 21 ? 48.543 -29.044 25.585 1.00 55.13 20 ASN D CA 1
ATOM 2255 C C . ASN D 2 21 ? 48.505 -27.833 24.677 1.00 55.21 20 ASN D C 1
ATOM 2256 O O . ASN D 2 21 ? 47.434 -27.410 24.241 1.00 55.62 20 ASN D O 1
ATOM 2261 N N . ILE D 2 22 ? 49.679 -27.293 24.384 1.00 54.96 21 ILE D N 1
ATOM 2262 C CA . ILE D 2 22 ? 49.825 -26.256 23.382 1.00 54.69 21 ILE D CA 1
ATOM 2263 C C . ILE D 2 22 ? 50.370 -26.885 22.104 1.00 54.77 21 ILE D C 1
ATOM 2264 O O . ILE D 2 22 ? 49.735 -26.913 21.055 1.00 54.56 21 ILE D O 1
ATOM 2269 N N . THR D 2 23 ? 51.564 -27.424 22.249 1.00 54.96 22 THR D N 1
ATOM 2270 C CA . THR D 2 23 ? 52.397 -27.893 21.167 1.00 54.80 22 THR D CA 1
ATOM 2271 C C . THR D 2 23 ? 51.918 -29.180 20.495 1.00 55.50 22 THR D C 1
ATOM 2272 O O . THR D 2 23 ? 52.361 -29.516 19.391 1.00 55.59 22 THR D O 1
ATOM 2276 N N . ASP D 2 24 ? 51.011 -29.899 21.147 1.00 56.21 23 ASP D N 1
ATOM 2277 C CA . ASP D 2 24 ? 50.563 -31.171 20.606 1.00 57.26 23 ASP D CA 1
ATOM 2278 C C . ASP D 2 24 ? 49.570 -30.974 19.463 1.00 57.39 23 ASP D C 1
ATOM 2279 O O . ASP D 2 24 ? 49.161 -31.927 18.808 1.00 57.68 23 ASP D O 1
ATOM 2284 N N . ASN D 2 25 ? 49.179 -29.724 19.241 1.00 57.60 24 ASN D N 1
ATOM 2285 C CA . ASN D 2 25 ? 48.404 -29.348 18.082 1.00 57.38 24 ASN D CA 1
ATOM 2286 C C . ASN D 2 25 ? 49.325 -29.170 16.903 1.00 57.49 24 ASN D C 1
ATOM 2287 O O . ASN D 2 25 ? 50.176 -28.277 16.894 1.00 57.58 24 ASN D O 1
ATOM 2292 N N . PRO D 2 26 ? 49.149 -30.010 15.883 1.00 57.51 25 PRO D N 1
ATOM 2293 C CA . PRO D 2 26 ? 50.065 -30.077 14.746 1.00 57.03 25 PRO D CA 1
ATOM 2294 C C . PRO D 2 26 ? 50.301 -28.719 14.095 1.00 56.34 25 PRO D C 1
ATOM 2295 O O . PRO D 2 26 ? 51.245 -28.569 13.327 1.00 56.56 25 PRO D O 1
ATOM 2299 N N . CYS D 2 27 ? 49.459 -27.746 14.422 1.00 55.57 26 CYS D N 1
ATOM 2300 C CA . CYS D 2 27 ? 49.466 -26.440 13.780 1.00 55.07 26 CYS D CA 1
ATOM 2301 C C . CYS D 2 27 ? 50.180 -25.389 14.594 1.00 53.87 26 CYS D C 1
ATOM 2302 O O . CYS D 2 27 ? 50.353 -24.268 14.152 1.00 53.80 26 CYS D O 1
ATOM 2305 N N . ILE D 2 28 ? 50.576 -25.745 15.800 1.00 53.08 27 ILE D N 1
ATOM 2306 C CA . ILE D 2 28 ? 51.260 -24.811 16.668 1.00 51.99 27 ILE D CA 1
ATOM 2307 C C . ILE D 2 28 ? 52.635 -25.356 16.937 1.00 51.69 27 ILE D C 1
ATOM 2308 O O . ILE D 2 28 ? 52.812 -26.560 17.130 1.00 51.73 27 ILE D O 1
ATOM 2313 N N . SER D 2 29 ? 53.607 -24.459 16.943 1.00 51.05 28 SER D N 1
ATOM 2314 C CA . SER D 2 29 ? 54.961 -24.833 17.225 1.00 50.66 28 SER D CA 1
ATOM 2315 C C . SER D 2 29 ? 55.701 -23.665 17.895 1.00 50.43 28 SER D C 1
ATOM 2316 O O . SER D 2 29 ? 55.371 -22.507 17.671 1.00 49.57 28 SER D O 1
ATOM 2319 N N . CYS D 2 30 ? 56.677 -23.984 18.744 1.00 50.56 29 CYS D N 1
ATOM 2320 C CA . CYS D 2 30 ? 57.376 -22.974 19.510 1.00 50.96 29 CYS D CA 1
ATOM 2321 C C . CYS D 2 30 ? 58.833 -23.248 19.458 1.00 51.20 29 CYS D C 1
ATOM 2322 O O . CYS D 2 30 ? 59.253 -24.377 19.266 1.00 51.19 29 CYS D O 1
ATOM 2325 N N . VAL D 2 31 ? 59.607 -22.197 19.638 1.00 51.85 30 VAL D N 1
ATOM 2326 C CA . VAL D 2 31 ? 61.037 -22.310 19.664 1.00 52.70 30 VAL D CA 1
ATOM 2327 C C . VAL D 2 31 ? 61.521 -21.324 20.697 1.00 53.39 30 VAL D C 1
ATOM 2328 O O . VAL D 2 31 ? 60.854 -20.328 20.978 1.00 53.56 30 VAL D O 1
ATOM 2332 N N . CYS D 2 32 ? 62.680 -21.601 21.274 1.00 54.25 31 CYS D N 1
ATOM 2333 C CA . CYS D 2 32 ? 63.233 -20.705 22.254 1.00 54.71 31 CYS D CA 1
ATOM 2334 C C . CYS D 2 32 ? 64.040 -19.621 21.582 1.00 55.35 31 CYS D C 1
ATOM 2335 O O . CYS D 2 32 ? 64.945 -19.917 20.814 1.00 55.52 31 CYS D O 1
ATOM 2338 N N . LEU D 2 33 ? 63.709 -18.366 21.854 1.00 56.16 32 LEU D N 1
ATOM 2339 C CA . LEU D 2 33 ? 64.563 -17.264 21.417 1.00 57.19 32 LEU D CA 1
ATOM 2340 C C . LEU D 2 33 ? 64.416 -16.010 22.298 1.00 57.70 32 LEU D C 1
ATOM 2341 O O . LEU D 2 33 ? 63.304 -15.550 22.573 1.00 57.78 32 LEU D O 1
ATOM 2346 N N . ASN D 2 34 ? 65.559 -15.488 22.748 1.00 58.33 33 ASN D N 1
ATOM 2347 C CA . ASN D 2 34 ? 65.628 -14.405 23.729 1.00 58.92 33 ASN D CA 1
ATOM 2348 C C . ASN D 2 34 ? 65.110 -14.879 25.066 1.00 59.09 33 ASN D C 1
ATOM 2349 O O . ASN D 2 34 ? 64.381 -14.155 25.734 1.00 59.45 33 ASN D O 1
ATOM 2354 N N . GLN D 2 35 ? 65.478 -16.096 25.452 1.00 59.27 34 GLN D N 1
ATOM 2355 C CA . GLN D 2 35 ? 64.990 -16.693 26.697 1.00 59.63 34 GLN D CA 1
ATOM 2356 C C . GLN D 2 35 ? 63.466 -16.720 26.749 1.00 59.36 34 GLN D C 1
ATOM 2357 O O . GLN D 2 35 ? 62.888 -16.805 27.819 1.00 59.39 34 GLN D O 1
ATOM 2363 N N . LYS D 2 36 ? 62.821 -16.622 25.594 1.00 59.18 35 LYS D N 1
ATOM 2364 C CA . LYS D 2 36 ? 61.366 -16.610 25.533 1.00 59.05 35 LYS D CA 1
ATOM 2365 C C . LYS D 2 36 ? 60.881 -17.592 24.482 1.00 58.50 35 LYS D C 1
ATOM 2366 O O . LYS D 2 36 ? 61.405 -17.632 23.379 1.00 58.50 35 LYS D O 1
ATOM 2372 N N . ALA D 2 37 ? 59.871 -18.376 24.823 1.00 58.00 36 ALA D N 1
ATOM 2373 C CA . ALA D 2 37 ? 59.278 -19.310 23.886 1.00 57.66 36 ALA D CA 1
ATOM 2374 C C . ALA D 2 37 ? 58.376 -18.566 22.938 1.00 57.44 36 ALA D C 1
ATOM 2375 O O . ALA D 2 37 ? 57.304 -18.135 23.347 1.00 57.84 36 ALA D O 1
ATOM 2377 N N . GLU D 2 38 ? 58.795 -18.426 21.683 1.00 56.77 37 GLU D N 1
ATOM 2378 C CA . GLU D 2 38 ? 57.984 -17.795 20.650 1.00 56.37 37 GLU D CA 1
ATOM 2379 C C . GLU D 2 38 ? 57.206 -18.829 19.863 1.00 55.71 37 GLU D C 1
ATOM 2380 O O . GLU D 2 38 ? 57.785 -19.754 19.315 1.00 55.64 37 GLU D O 1
ATOM 2386 N N . CYS D 2 39 ? 55.891 -18.680 19.795 1.00 54.84 38 CYS D N 1
ATOM 2387 C CA . CYS D 2 39 ? 55.114 -19.654 19.058 1.00 54.30 38 CYS D CA 1
ATOM 2388 C C . CYS D 2 39 ? 54.440 -19.111 17.810 1.00 54.06 38 CYS D C 1
ATOM 2389 O O . CYS D 2 39 ? 54.107 -17.931 17.718 1.00 53.95 38 CYS D O 1
ATOM 2392 N N . LYS D 2 40 ? 54.243 -19.995 16.847 1.00 53.86 39 LYS D N 1
ATOM 2393 C CA . LYS D 2 40 ? 53.646 -19.615 15.590 1.00 54.17 39 LYS D CA 1
ATOM 2394 C C . LYS D 2 40 ? 52.508 -20.563 15.295 1.00 54.27 39 LYS D C 1
ATOM 2395 O O . LYS D 2 40 ? 52.543 -21.729 15.662 1.00 54.01 39 LYS D O 1
ATOM 2397 N N . GLN D 2 41 ? 51.492 -20.049 14.623 1.00 54.88 40 GLN D N 1
ATOM 2398 C CA . GLN D 2 41 ? 50.341 -20.848 14.290 1.00 55.35 40 GLN D CA 1
ATOM 2399 C C . GLN D 2 41 ? 50.293 -20.942 12.799 1.00 55.45 40 GLN D C 1
ATOM 2400 O O . GLN D 2 41 ? 50.080 -19.930 12.167 1.00 55.89 40 GLN D O 1
ATOM 2406 N N . GLU D 2 42 ? 50.501 -22.115 12.211 1.00 55.88 41 GLU D N 1
ATOM 2407 C CA . GLU D 2 42 ? 50.603 -22.132 10.752 1.00 56.93 41 GLU D CA 1
ATOM 2408 C C . GLU D 2 42 ? 49.247 -21.916 10.086 1.00 57.91 41 GLU D C 1
ATOM 2409 O O . GLU D 2 42 ? 48.223 -22.316 10.641 1.00 58.18 41 GLU D O 1
ATOM 2415 N N . LYS D 2 43 ? 49.225 -21.250 8.930 1.00 58.70 42 LYS D N 1
ATOM 2416 C CA . LYS D 2 43 ? 47.948 -21.065 8.225 1.00 59.51 42 LYS D CA 1
ATOM 2417 C C . LYS D 2 43 ? 47.910 -21.957 6.988 1.00 59.28 42 LYS D C 1
ATOM 2418 O O . LYS D 2 43 ? 48.952 -22.227 6.375 1.00 59.15 42 LYS D O 1
ATOM 2424 N N . CYS D 2 44 ? 46.721 -22.429 6.635 1.00 58.94 43 CYS D N 1
ATOM 2425 C CA . CYS D 2 44 ? 46.600 -23.387 5.549 1.00 58.96 43 CYS D CA 1
ATOM 2426 C C . CYS D 2 44 ? 46.055 -22.729 4.316 1.00 58.72 43 CYS D C 1
ATOM 2427 O O . CYS D 2 44 ? 45.146 -21.909 4.410 1.00 58.74 43 CYS D O 1
ATOM 2430 N N . ALA D 2 45 ? 46.593 -23.096 3.158 1.00 58.47 44 ALA D N 1
ATOM 2431 C CA . ALA D 2 45 ? 46.105 -22.526 1.909 1.00 58.65 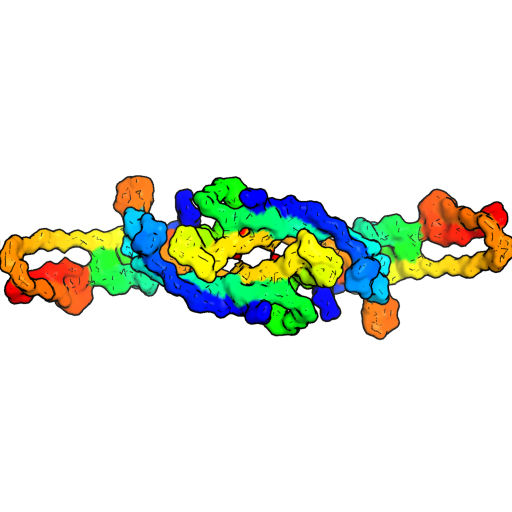44 ALA D CA 1
ATOM 2432 C C . ALA D 2 45 ? 44.630 -22.871 1.681 1.00 58.53 44 ALA D C 1
ATOM 2433 O O . ALA D 2 45 ? 44.230 -24.030 1.840 1.00 58.35 44 ALA D O 1
ATOM 2435 N N . PRO D 2 46 ? 43.810 -21.854 1.337 1.00 58.49 45 PRO D N 1
ATOM 2436 C CA . PRO D 2 46 ? 42.429 -22.091 0.881 1.00 58.16 45 PRO D CA 1
ATOM 2437 C C . PRO D 2 46 ? 42.434 -23.216 -0.142 1.00 57.57 45 PRO D C 1
ATOM 2438 O O . PRO D 2 46 ? 43.371 -23.313 -0.929 1.00 57.40 45 PRO D O 1
ATOM 2442 N N . LEU D 2 47 ? 41.426 -24.075 -0.141 1.00 57.02 46 LEU D N 1
ATOM 2443 C CA . LEU D 2 47 ? 41.449 -25.157 -1.115 1.00 56.81 46 LEU D CA 1
ATOM 2444 C C . LEU D 2 47 ? 40.394 -25.025 -2.204 1.00 56.53 46 LEU D C 1
ATOM 2445 O O . LEU D 2 47 ? 39.535 -24.145 -2.146 1.00 56.40 46 LEU D O 1
ATOM 2450 N N . ALA D 2 48 ? 40.496 -25.879 -3.219 1.00 56.31 47 ALA D N 1
ATOM 2451 C CA . ALA D 2 48 ? 39.613 -25.786 -4.378 1.00 56.02 47 ALA D CA 1
ATOM 2452 C C . ALA D 2 48 ? 38.177 -25.591 -3.900 1.00 55.81 47 ALA D C 1
ATOM 2453 O O . ALA D 2 48 ? 37.714 -26.273 -2.981 1.00 56.07 47 ALA D O 1
ATOM 2455 N N . GLU D 2 49 ? 37.489 -24.636 -4.511 1.00 55.40 48 GLU D N 1
ATOM 2456 C CA . GLU D 2 49 ? 36.131 -24.264 -4.119 1.00 55.03 48 GLU D CA 1
ATOM 2457 C C . GLU D 2 49 ? 35.098 -25.296 -4.605 1.00 54.11 48 GLU D C 1
ATOM 2458 O O . GLU D 2 49 ? 33.907 -25.168 -4.334 1.00 54.00 48 GLU D O 1
ATOM 2464 N N . ASP D 2 50 ? 35.562 -26.313 -5.323 1.00 53.14 49 ASP D N 1
ATOM 2465 C CA . ASP D 2 50 ? 34.684 -27.352 -5.855 1.00 52.33 49 ASP D CA 1
ATOM 2466 C C . ASP D 2 50 ? 34.943 -28.700 -5.186 1.00 51.32 49 ASP D C 1
ATOM 2467 O O . ASP D 2 50 ? 34.518 -29.744 -5.664 1.00 51.09 49 ASP D O 1
ATOM 2472 N N . CYS D 2 51 ? 35.643 -28.657 -4.065 1.00 50.63 50 CYS D N 1
ATOM 2473 C CA . CYS D 2 51 ? 36.063 -29.843 -3.349 1.00 49.24 50 CYS D CA 1
ATOM 2474 C C . CYS D 2 51 ? 34.913 -30.430 -2.541 1.00 47.80 50 CYS D C 1
ATOM 2475 O O . CYS D 2 51 ? 34.115 -29.693 -1.979 1.00 47.50 50 CYS D O 1
ATOM 2478 N N . ALA D 2 52 ? 34.823 -31.753 -2.477 1.00 46.20 51 ALA D N 1
ATOM 2479 C CA . ALA D 2 52 ? 33.731 -32.386 -1.734 1.00 44.78 51 ALA D CA 1
ATOM 2480 C C . ALA D 2 52 ? 34.203 -33.273 -0.581 1.00 44.01 51 ALA D C 1
ATOM 2481 O O . ALA D 2 52 ? 33.394 -33.730 0.222 1.00 43.60 51 ALA D O 1
ATOM 2483 N N . LEU D 2 53 ? 35.511 -33.506 -0.498 1.00 43.22 52 LEU D N 1
ATOM 2484 C CA . LEU D 2 53 ? 36.073 -34.371 0.524 1.00 42.48 52 LEU D CA 1
ATOM 2485 C C . LEU D 2 53 ? 37.493 -33.941 0.811 1.00 42.69 52 LEU D C 1
ATOM 2486 O O . LEU D 2 53 ? 38.337 -34.005 -0.055 1.00 42.47 52 LEU D O 1
ATOM 2491 N N . VAL D 2 54 ? 37.764 -33.537 2.039 1.00 43.32 53 VAL D N 1
ATOM 2492 C CA . VAL D 2 54 ? 39.109 -33.177 2.438 1.00 43.96 53 VAL D CA 1
ATOM 2493 C C . VAL D 2 54 ? 39.741 -34.306 3.244 1.00 44.72 53 VAL D C 1
ATOM 2494 O O . VAL D 2 54 ? 39.042 -35.195 3.729 1.00 44.88 53 VAL D O 1
ATOM 2498 N N . VAL D 2 55 ? 41.060 -34.257 3.411 1.00 45.65 54 VAL D N 1
ATOM 2499 C CA . VAL D 2 55 ? 41.756 -35.212 4.281 1.00 46.63 54 VAL D CA 1
ATOM 2500 C C . VAL D 2 55 ? 43.042 -34.662 4.901 1.00 47.37 54 VAL D C 1
ATOM 2501 O O . VAL D 2 55 ? 43.725 -33.835 4.305 1.00 47.07 54 VAL D O 1
ATOM 2505 N N . LYS D 2 56 ? 43.364 -35.132 6.101 1.00 48.59 55 LYS D N 1
ATOM 2506 C CA . LYS D 2 56 ? 44.632 -34.803 6.736 1.00 50.09 55 LYS D CA 1
ATOM 2507 C C . LYS D 2 56 ? 45.555 -36.014 6.916 1.00 51.24 55 LYS D C 1
ATOM 2508 O O . LYS D 2 56 ? 45.185 -36.995 7.565 1.00 51.24 55 LYS D O 1
ATOM 2514 N N . GLN D 2 57 ? 46.759 -35.933 6.356 1.00 52.87 56 GLN D N 1
ATOM 2515 C CA . GLN D 2 57 ? 47.800 -36.943 6.595 1.00 55.29 56 GLN D CA 1
ATOM 2516 C C . GLN D 2 57 ? 48.017 -37.150 8.090 1.00 55.34 56 GLN D C 1
ATOM 2517 O O . GLN D 2 57 ? 47.962 -36.177 8.862 1.00 55.46 56 GLN D O 1
ATOM 2523 N N . THR D 2 58 ? 48.293 -38.388 8.512 1.00 55.78 57 THR D N 1
ATOM 2524 C CA . THR D 2 58 ? 48.370 -38.641 9.955 1.00 56.24 57 THR D CA 1
ATOM 2525 C C . THR D 2 58 ? 49.260 -37.557 10.575 1.00 56.55 57 THR D C 1
ATOM 2526 O O . THR D 2 58 ? 50.351 -37.275 10.074 1.00 56.21 57 THR D O 1
ATOM 2530 N N . GLY D 2 59 ? 48.766 -36.920 11.631 1.00 57.02 58 GLY D N 1
ATOM 2531 C CA . GLY D 2 59 ? 49.480 -35.809 12.262 1.00 58.09 58 GLY D CA 1
ATOM 2532 C C . GLY D 2 59 ? 49.952 -34.628 11.398 1.00 58.62 58 GLY D C 1
ATOM 2533 O O . GLY D 2 59 ? 50.872 -33.906 11.790 1.00 58.71 58 GLY D O 1
ATOM 2534 N N . ALA D 2 60 ? 49.354 -34.399 10.234 1.00 58.79 59 ALA D N 1
ATOM 2535 C CA . ALA D 2 60 ? 49.690 -33.176 9.491 1.00 59.20 59 ALA D CA 1
ATOM 2536 C C . ALA D 2 60 ? 48.727 -32.072 9.886 1.00 59.17 59 ALA D C 1
ATOM 2537 O O . ALA D 2 60 ? 47.693 -32.346 10.476 1.00 59.62 59 ALA D O 1
ATOM 2539 N N . CYS D 2 61 ? 49.048 -30.823 9.591 1.00 59.25 60 CYS D N 1
ATOM 2540 C CA . CYS D 2 61 ? 48.212 -29.742 10.127 1.00 59.24 60 CYS D CA 1
ATOM 2541 C C . CYS D 2 61 ? 47.047 -29.352 9.215 1.00 58.97 60 CYS D C 1
ATOM 2542 O O . CYS D 2 61 ? 45.910 -29.222 9.681 1.00 59.11 60 CYS D O 1
ATOM 2545 N N . CYS D 2 62 ? 47.333 -29.190 7.925 1.00 58.28 61 CYS D N 1
ATOM 2546 C CA . CYS D 2 62 ? 46.356 -28.705 6.961 1.00 57.52 61 CYS D CA 1
ATOM 2547 C C . CYS D 2 62 ? 45.642 -29.806 6.197 1.00 57.07 61 CYS D C 1
ATOM 2548 O O . CYS D 2 62 ? 46.267 -30.777 5.774 1.00 56.52 61 CYS D O 1
ATOM 2551 N N . GLU D 2 63 ? 44.334 -29.641 6.006 1.00 56.73 62 GLU D N 1
ATOM 2552 C CA . GLU D 2 63 ? 43.586 -30.540 5.138 1.00 56.57 62 GLU D CA 1
ATOM 2553 C C . GLU D 2 63 ? 43.856 -30.265 3.664 1.00 56.41 62 GLU D C 1
ATOM 2554 O O . GLU D 2 63 ? 44.035 -29.123 3.262 1.00 56.31 62 GLU D O 1
ATOM 2560 N N . LYS D 2 64 ? 43.904 -31.333 2.875 1.00 56.46 63 LYS D N 1
ATOM 2561 C CA . LYS D 2 64 ? 43.996 -31.244 1.426 1.00 56.73 63 LYS D CA 1
ATOM 2562 C C . LYS D 2 64 ? 42.755 -31.897 0.835 1.00 56.83 63 LYS D C 1
ATOM 2563 O O . LYS D 2 64 ? 42.122 -32.711 1.489 1.00 56.69 63 LYS D O 1
ATOM 2569 N N . CYS D 2 65 ? 42.406 -31.538 -0.395 1.00 57.37 64 CYS D N 1
ATOM 2570 C CA . CYS D 2 65 ? 41.259 -32.128 -1.064 1.00 57.93 64 CYS D CA 1
ATOM 2571 C C . CYS D 2 65 ? 41.560 -33.556 -1.504 1.00 58.93 64 CYS D C 1
ATOM 2572 O O . CYS D 2 65 ? 42.556 -33.803 -2.163 1.00 59.06 64 CYS D O 1
ATOM 2575 N N . LYS D 2 66 ? 40.711 -34.499 -1.114 1.00 60.38 65 LYS D N 1
ATOM 2576 C CA . LYS D 2 66 ? 40.875 -35.894 -1.507 1.00 62.24 65 LYS D CA 1
ATOM 2577 C C . LYS D 2 66 ? 39.930 -36.208 -2.659 1.00 62.72 65 LYS D C 1
ATOM 2578 O O . LYS D 2 66 ? 40.059 -37.237 -3.316 1.00 63.10 65 LYS D O 1
ATOM 2584 N N . GLY D 2 67 ? 38.975 -35.315 -2.897 1.00 63.47 66 GLY D N 1
ATOM 2585 C CA . GLY D 2 67 ? 38.019 -35.480 -3.993 1.00 64.19 66 GLY D CA 1
ATOM 2586 C C . GLY D 2 67 ? 36.812 -34.547 -3.922 1.00 64.74 66 GLY D C 1
ATOM 2587 O O . GLY D 2 67 ? 36.721 -33.611 -3.109 1.00 64.79 66 GLY D O 1
#

Organism: Homo sapiens (NCBI:txid9606)

Radius of gyration: 29.63 Å; Cα contacts (8 Å, |Δi|>4): 756; chains: 4; bounding box: 45×36×113 Å

CATH classification: 2.10.90.10

Nearest PDB structures (foldseek):
  3bk3-assembly1_A  TM=1.010E+00  e=1.974E-19  unclassified
  2qj9-assembly1_A  TM=9.740E-01  e=2.019E-17  Homo sapiens
  1reu-assembly1_A  TM=9.796E-01  e=3.675E-17  Homo sapiens
  2h64-assembly1_A-2  TM=9.385E-01  e=6.689E-17  Homo sapiens
  2h62-assembly1_B  TM=9.126E-01  e=1.882E-16  Homo sapiens

Foldseek 3Di:
DFAKWWAWDKAACVVVPRVQWWVDDRTGTQIWIDHFCAPVGDPVAADDPVQVVQRVVCVPVVVRDHFGKGADDAAKDKIFTQPPDGDTDIDIDGRRHRPIIHTD/DFAKWKAWDKAACVVVPRCVWFVPDRTGTAIWIDGDCAPVGDVVFDDDPVQVVLRVVCVPVVVRDHFGKGAPDAAKDWTFTADPVRDTDIDIDGRRHRPIIHTD/DPDDDDFDFADDAFAWDDDPPADQQLQKTWGHHPRGIDMDGDDEDDADPPADDWAADVSHHYIYRPD/DVDDDDFAFDDDAFAWDDDPPQDQQLQKTWGHDPRGTDMDGDDDDDADPPADDWDDDVSHHDIYGPD

GO terms:
  GO:0005125 cytokine activity (F, IDA)
  GO:0008083 growth factor activity (F, IDA)
  GO:0005576 extracellular region (C, IDA)
  GO:0032991 protein-containing complex (C, IDA)
  GO:0030509 BMP signaling pathway (P, IDA)
  GO:0006879 intracellular iron ion homeostasis (P, IDA)
  GO:0010628 positive regulation of gene expression (P, IDA)
  GO:0035360 positive regulation of peroxisome proliferator activated receptor signaling pathway (P, IGI)
  GO:0030512 negative regulation of transforming growth factor beta receptor signaling pathway (P, IGI)
  GO:0048662 negative regulation of smooth muscle cell proliferation (P, IGI)
  GO:0070700 BMP receptor binding (F, IDA)
  GO:0001649 osteoblast differentiation (P, IDA)
  GO:0001837 epithelial to mesenchymal transition (P, IDA)
  GO:0001934 positive regulation of protein phosphorylation (P, IDA)
  GO:0035051 cardiocyte differentiation (P, IDA)
  GO:0043065 positive regulation of apoptotic process (P, IDA)
  GO:0045778 positive regulation of ossification (P, IDA)
  GO:0045944 positive regulation of transcription by RNA polymerase II (P, IDA)
  GO:0010922 positive regulation of phosphatase activity (P, IDA)
  GO:0021537 telencephalon development (P, IDA)

Secondary structure (DSSP, 8-state):
--BSEEE--EEEHHHHT-TTTEEE-SEEE--EEE-B--SSPPTTS-B-HHHHHHHHHHHH-TTSPPPPEEEEEEEEEEEEEE-TTS-EEEEEEEEEEEEEEEE-/--BSEEE--EEEHHHHT-TTTEEE-SEEE--EEE-B--SS--TTS-B-HHHHHHHHHHTT-TTSPPP-EEEEEEEEEEEEEE-TTS-EEEEEEEEEEEEEEEE-/--S--EEPB-SSTT-EE--TTTTTSTTEEEEE-SSBEEEEE-------TT---EE--TT-SS-EE--/--S-EEE---SSTT-EE--TTTTTSTTEEEEE-SSSEEEEE-------TT---EE--TT-SS-EE--

Solvent-accessible surface area: 19728 Å² total; per-residue (Å²): 140,73,34,6,97,121,52,112,26,106,2,49,3,68,112,26,47,8,84,108,23,6,35,5,9,105,7,18,115,0,27,25,8,95,16,64,5,28,94,108,56,28,152,142,27,71,35,18,13,1,0,22,2,10,4,17,14,16,51,110,60,92,176,12,44,84,8,33,13,2,15,33,92,50,42,46,34,28,0,0,25,51,36,172,105,130,141,27,29,6,46,51,2,105,52,0,25,1,86,14,24,0,3,52,202,74,29,5,101,112,45,111,27,104,3,52,2,61,104,21,45,12,86,106,10,6,43,5,11,104,5,19,115,0,23,25,7,93,16,35,5,28,97,109,56,29,151,138,29,75,31,12,13,1,0,19,1,10,4,21,16,17,51,118,60,96,180,13,40,85,8,33,15,3,14,36,93,49,41,43,37,28,0,1,10,41,34,170,99,126,135,32,24,5,50,45,3,105,54,0,24,0,97,14,27,0,2,59,191,68,7,102,26,93,74,11,94,17,160,65,98,56,91,99,24,140,29,113,105,1,23,103,62,70,28,9,67,3,48,0,65,114,99,71,6,71,15,58,96,97,167,45,80,122,76,64,187,125,38,96,90,57,52,111,91,146,69,34,8,38,74,103,46,146,66,183,68,1,96,17,80,74,13,93,20,156,69,110,54,81,96,21,149,24,116,95,0,27,100,59,76,32,12,69,7,48,0,75,102,101,90,10,76,12,63,98,99,185,53,84,132,72,60,191,126,36,91,90,60,71,116,133,150,66,33,14,36,72,142,55,142,66

Sequence (342 aa):
KSSCKRHPLYVDFSDVGWNDWIVAPPGYHAMYCHGECPFPLADHLNSTNHAIVQTLVNSVNSKIPKACCVPTELSAISMLMLDENEKVVLKNYQDMVVEGCGCRKSSCKRHPLYVDFSDVGWNDWIVAPPGYHAMYCHGECPFPLADHLNSTNHAIVQTLVNSVNSKIPKACCVPTELSAISMLMLDENEKVVLKNYQDMVVEGCGCRWLITGTEASCENEGEVLHIPNITDNPCISCVCLNQKAECKQEKCAPLAEDCALVVKQTGACCEKCKGWLITGTEASCENEGEVLHIPNITDNPCISCVCLNQKAECKQEKCAPLAEDCALVVKQTGACCEKCKG